Protein AF-A0A955HYP2-F1 (afdb_monomer_lite)

pLDDT: mean 82.53, std 14.15, range [42.19, 97.25]

Radius of gyration: 37.0 Å; chains: 1; bounding box: 72×48×101 Å

Organism: NCBI:txid2099670

Sequence (291 aa):
MDIIKKFNSKWIQYIVKATSAIYQKKQELLTTHGGKSIYLLVQIVFLEIYLAFLSVPVYLFIESNRLSDDYGVTSDGVHTYRVRRTLTLTGMSLTLLLIAINVIFSTVVPLIFLPAEETPAASNDLTAFSFQRKNWYDGNLFWKSSYSPQKGGIIFSYSKDGENWSVNARAIVKTKSADYSIDADSKTVAIAYRNGKNISVLVANEESRYPGKTFGWTNRRLAYQVTENDETYMQPTISITNANNIWVAATKEVTSGIRIQKITATIPNGKDKVVLSAPKYFKQMKDTSKA

Secondary structure (DSSP, 8-state):
-HHHHHHHHHHHHHHHHHHHHHHHHHHHHHH--THHHHHHHHHHHHHHHHHHHHHHHHHHH--TTHHHHHH---HHHHHHHHHHHHHHHHHHHHHHHHHHHHHHHHHHHHHHHS---------------GGG--EEE-SS-EEEEEEETTTTEEEEEEESSSSS-EE-GGG-EE-S---EEEEE-SS-EEEEEEETTEEEEEEE-GGGT-SSTT------EEEE---STT-EEEEEEEEEEETTEEEEEEEEEETTEEEEEEEEEE--TTSS--EEPPPEEEEEPP--TT-

Structure (mmCIF, N/CA/C/O backbone):
data_AF-A0A955HYP2-F1
#
_entry.id   AF-A0A955HYP2-F1
#
loop_
_atom_site.group_PDB
_atom_site.id
_atom_site.type_symbol
_atom_site.label_atom_id
_atom_site.label_alt_id
_atom_site.label_comp_id
_atom_site.label_asym_id
_atom_site.label_entity_id
_atom_site.label_seq_id
_atom_site.pdbx_PDB_ins_code
_atom_site.Cartn_x
_atom_site.Cartn_y
_atom_site.Cartn_z
_atom_site.occupancy
_atom_site.B_iso_or_equiv
_atom_site.auth_seq_id
_atom_site.auth_comp_id
_atom_site.auth_asym_id
_atom_site.auth_atom_id
_atom_site.pdbx_PDB_model_num
ATOM 1 N N . MET A 1 1 ? 42.087 31.424 -31.351 1.00 60.16 1 MET A N 1
ATOM 2 C CA . MET A 1 1 ? 41.045 31.175 -32.376 1.00 60.16 1 MET A CA 1
ATOM 3 C C . MET A 1 1 ? 41.461 30.072 -33.355 1.00 60.16 1 MET A C 1
ATOM 5 O O . MET A 1 1 ? 40.643 29.210 -33.658 1.00 60.16 1 MET A O 1
ATOM 9 N N . ASP A 1 2 ? 42.735 30.004 -33.754 1.00 74.81 2 ASP A N 1
ATOM 10 C CA . ASP A 1 2 ? 43.222 29.012 -34.733 1.00 74.81 2 ASP A CA 1
ATOM 11 C C . ASP A 1 2 ? 43.190 27.549 -34.277 1.00 74.81 2 ASP A C 1
ATOM 13 O O . ASP A 1 2 ? 42.970 26.656 -35.093 1.00 74.81 2 ASP A O 1
ATOM 17 N N . ILE A 1 3 ? 43.344 27.275 -32.977 1.00 72.75 3 ILE A N 1
ATOM 18 C CA . ILE A 1 3 ? 43.314 25.900 -32.445 1.00 72.75 3 ILE A CA 1
ATOM 19 C C . ILE A 1 3 ? 41.929 25.264 -32.643 1.00 72.75 3 ILE A C 1
ATOM 21 O O . ILE A 1 3 ? 41.834 24.117 -33.075 1.00 72.75 3 ILE A O 1
ATOM 25 N N . ILE A 1 4 ? 40.859 26.031 -32.409 1.00 73.25 4 ILE A N 1
ATOM 26 C CA . ILE A 1 4 ? 39.472 25.572 -32.580 1.00 73.25 4 ILE A CA 1
ATOM 27 C C . ILE A 1 4 ? 39.167 25.354 -34.067 1.00 73.25 4 ILE A C 1
ATOM 29 O O . ILE A 1 4 ? 38.634 24.309 -34.434 1.00 73.25 4 ILE A O 1
ATOM 33 N N . LYS A 1 5 ? 39.580 26.282 -34.946 1.00 76.69 5 LYS A N 1
ATOM 34 C CA . LYS A 1 5 ? 39.416 26.123 -36.403 1.00 76.69 5 LYS A CA 1
ATOM 35 C C . LYS A 1 5 ? 40.151 24.884 -36.928 1.00 76.69 5 LYS A C 1
ATOM 37 O O . LYS A 1 5 ? 39.578 24.095 -37.678 1.00 76.69 5 LYS A O 1
ATOM 42 N N . LYS A 1 6 ? 41.394 24.662 -36.490 1.00 78.69 6 LYS A N 1
ATOM 43 C CA . LYS A 1 6 ? 42.214 23.512 -36.906 1.00 78.69 6 LYS A CA 1
ATOM 44 C C . LYS A 1 6 ? 41.657 22.182 -36.394 1.00 78.69 6 LYS A C 1
ATOM 46 O O . LYS A 1 6 ? 41.685 21.192 -37.124 1.00 78.69 6 LYS A O 1
ATOM 51 N N . PHE A 1 7 ? 41.139 22.158 -35.166 1.00 80.31 7 PHE A N 1
ATOM 52 C CA . PHE A 1 7 ? 40.460 20.991 -34.605 1.00 80.31 7 PHE A CA 1
ATOM 53 C C . PHE A 1 7 ? 39.190 20.653 -35.397 1.00 80.31 7 PHE A C 1
ATOM 55 O O . PHE A 1 7 ? 39.054 19.530 -35.882 1.00 80.31 7 PHE A O 1
ATOM 62 N N . ASN A 1 8 ? 38.328 21.645 -35.632 1.00 80.69 8 ASN A N 1
ATOM 63 C CA . ASN A 1 8 ? 37.088 21.479 -36.392 1.00 80.69 8 ASN A CA 1
ATOM 64 C C . ASN A 1 8 ? 37.348 21.022 -37.835 1.00 80.69 8 ASN A C 1
ATOM 66 O O . ASN A 1 8 ? 36.664 20.125 -38.320 1.00 80.69 8 ASN A O 1
ATOM 70 N N . SER A 1 9 ? 38.375 21.561 -38.501 1.00 82.12 9 SER A N 1
ATOM 71 C CA . SER A 1 9 ? 38.763 21.147 -39.857 1.00 82.12 9 SER A CA 1
ATOM 72 C C . SER A 1 9 ? 39.139 19.660 -39.926 1.00 82.12 9 SER A C 1
ATOM 74 O O . SER A 1 9 ? 38.600 18.920 -40.752 1.00 82.12 9 SER A O 1
ATOM 76 N N . LYS A 1 10 ? 39.997 19.180 -39.011 1.00 86.12 10 LYS A N 1
ATOM 77 C CA . LYS A 1 10 ? 40.363 17.753 -38.935 1.00 86.12 10 LYS A CA 1
ATOM 78 C C . LYS A 1 10 ? 39.150 16.867 -38.652 1.00 86.12 10 LYS A C 1
ATOM 80 O O . LYS A 1 10 ? 39.029 15.786 -39.228 1.00 86.12 10 LYS A O 1
ATOM 85 N N . TRP A 1 11 ? 38.250 17.332 -37.791 1.00 85.12 11 TRP A N 1
ATOM 86 C CA . TRP A 1 11 ? 37.042 16.600 -37.422 1.00 85.12 11 TRP A CA 1
ATOM 87 C C . TRP A 1 11 ? 36.050 16.485 -38.588 1.00 85.12 11 TRP A C 1
ATOM 89 O O . TRP A 1 11 ? 35.528 15.405 -38.855 1.00 85.12 11 TRP A O 1
ATOM 99 N N . ILE A 1 12 ? 35.844 17.565 -39.349 1.00 83.69 12 ILE A N 1
ATOM 100 C CA . ILE A 1 12 ? 35.014 17.563 -40.564 1.00 83.69 12 ILE A CA 1
ATOM 101 C C . ILE A 1 12 ? 35.606 16.615 -41.614 1.00 83.69 12 ILE A C 1
ATOM 103 O O . ILE A 1 12 ? 34.882 15.797 -42.180 1.00 83.69 12 ILE A O 1
ATOM 107 N N . GLN A 1 13 ? 36.924 16.658 -41.837 1.00 84.38 13 GLN A N 1
ATOM 108 C CA . GLN A 1 13 ? 37.594 15.738 -42.763 1.00 84.38 13 GLN A CA 1
ATOM 109 C C . GLN A 1 13 ? 37.422 14.273 -42.350 1.00 84.38 13 GLN A C 1
ATOM 111 O O . GLN A 1 13 ? 37.232 13.409 -43.207 1.00 84.38 13 GLN A O 1
ATOM 116 N N . TYR A 1 14 ? 37.457 13.983 -41.048 1.00 89.00 14 TYR A N 1
ATOM 117 C CA . TYR A 1 14 ? 37.178 12.647 -40.533 1.00 89.00 14 TYR A CA 1
ATOM 118 C C . TYR A 1 14 ? 35.738 12.208 -40.836 1.00 89.00 14 TYR A C 1
ATOM 120 O O . TYR A 1 14 ? 35.540 11.118 -41.371 1.00 89.00 14 TYR A O 1
ATOM 128 N N . ILE A 1 15 ? 34.744 13.072 -40.587 1.00 86.81 15 ILE A N 1
ATOM 129 C CA . ILE A 1 15 ? 33.328 12.792 -40.888 1.00 86.81 15 ILE A CA 1
ATOM 130 C C . ILE A 1 15 ? 33.126 12.502 -42.382 1.00 86.81 15 ILE A C 1
ATOM 132 O O . ILE A 1 15 ? 32.421 11.553 -42.736 1.00 86.81 15 ILE A O 1
ATOM 136 N N . VAL A 1 16 ? 33.763 13.280 -43.264 1.00 84.31 16 VAL A N 1
ATOM 137 C CA . VAL A 1 16 ? 33.692 13.079 -44.721 1.00 84.31 16 VAL A CA 1
ATOM 138 C C . VAL A 1 16 ? 34.344 11.753 -45.125 1.00 84.31 16 VAL A C 1
ATOM 140 O O . VAL A 1 16 ? 33.747 10.983 -45.875 1.00 84.31 16 VAL A O 1
ATOM 143 N N . LYS A 1 17 ? 35.523 11.419 -44.587 1.00 87.00 17 LYS A N 1
ATOM 144 C CA . LYS A 1 17 ? 36.185 10.131 -44.867 1.00 87.00 17 LYS A CA 1
ATOM 145 C C . LYS A 1 17 ? 35.360 8.936 -44.383 1.00 87.00 17 LYS A C 1
ATOM 147 O O . LYS A 1 17 ? 35.185 7.976 -45.130 1.00 87.00 17 LYS A O 1
ATOM 152 N N . ALA A 1 18 ? 34.819 9.005 -43.167 1.00 89.00 18 ALA A N 1
ATOM 153 C CA . ALA A 1 18 ? 33.958 7.964 -42.609 1.00 89.00 18 ALA A CA 1
ATOM 154 C C . ALA A 1 18 ? 32.671 7.791 -43.436 1.00 89.00 18 ALA A C 1
ATOM 156 O O . ALA A 1 18 ? 32.266 6.670 -43.737 1.00 89.00 18 ALA A O 1
ATOM 157 N N . THR A 1 19 ? 32.080 8.901 -43.883 1.00 87.50 19 THR A N 1
ATOM 158 C CA . THR A 1 19 ? 30.934 8.922 -44.802 1.00 87.50 19 THR A CA 1
ATOM 159 C C . THR A 1 19 ? 31.225 8.169 -46.099 1.00 87.50 19 THR A C 1
ATOM 161 O O . THR A 1 19 ? 30.421 7.329 -46.512 1.00 87.50 19 THR A O 1
ATOM 164 N N . SER A 1 20 ? 32.370 8.441 -46.727 1.00 86.75 20 SER A N 1
ATOM 165 C CA . SER A 1 20 ? 32.777 7.770 -47.964 1.00 86.75 20 SER A CA 1
ATOM 166 C C . SER A 1 20 ? 33.020 6.274 -47.754 1.00 86.75 20 SER A C 1
ATOM 168 O O . SER A 1 20 ? 32.592 5.467 -48.576 1.00 86.75 20 SER A O 1
ATOM 170 N N . ALA A 1 21 ? 33.628 5.883 -46.630 1.00 90.00 21 ALA A N 1
ATOM 171 C CA . ALA A 1 21 ? 33.841 4.474 -46.292 1.00 90.00 21 ALA A CA 1
ATOM 172 C C . ALA A 1 21 ? 32.515 3.705 -46.121 1.00 90.00 21 ALA A C 1
ATOM 174 O O . ALA A 1 21 ? 32.380 2.576 -46.595 1.00 90.00 21 ALA A O 1
ATOM 175 N N . ILE A 1 22 ? 31.504 4.322 -45.497 1.00 91.88 22 ILE A N 1
ATOM 176 C CA . ILE A 1 22 ? 30.159 3.733 -45.383 1.00 91.88 22 ILE A CA 1
ATOM 177 C C . ILE A 1 22 ? 29.512 3.581 -46.762 1.00 91.88 22 ILE A C 1
ATOM 179 O O . ILE A 1 22 ? 28.898 2.551 -47.040 1.00 91.88 22 ILE A O 1
ATOM 183 N N . TYR A 1 23 ? 29.653 4.581 -47.635 1.00 91.31 23 TYR A N 1
ATOM 184 C CA . TYR A 1 23 ? 29.119 4.511 -48.995 1.00 91.31 23 TYR A CA 1
ATOM 185 C C . TYR A 1 23 ? 29.735 3.351 -49.786 1.00 91.31 23 TYR A C 1
ATOM 187 O O . TYR A 1 23 ? 29.002 2.573 -50.391 1.00 91.31 23 TYR A O 1
ATOM 195 N N . GLN A 1 24 ? 31.057 3.167 -49.709 1.00 93.50 24 GLN A N 1
ATOM 196 C CA . GLN A 1 24 ? 31.739 2.026 -50.331 1.00 93.50 24 GLN A CA 1
ATOM 197 C C . GLN A 1 24 ? 31.204 0.684 -49.809 1.00 93.50 24 GLN A C 1
ATOM 199 O O . GLN A 1 24 ? 30.897 -0.199 -50.604 1.00 93.50 24 GLN A O 1
ATOM 204 N N . LYS A 1 25 ? 30.996 0.549 -48.492 1.00 94.62 25 LYS A N 1
ATOM 205 C CA . LYS A 1 25 ? 30.406 -0.668 -47.903 1.00 94.62 25 LYS A CA 1
ATOM 206 C C . LYS A 1 25 ? 28.965 -0.912 -48.348 1.00 94.62 25 LYS A C 1
ATOM 208 O O . LYS A 1 25 ? 28.583 -2.059 -48.554 1.00 94.62 25 LYS A O 1
ATOM 213 N N . LYS A 1 26 ? 28.164 0.142 -48.528 1.00 93.56 26 LYS A N 1
ATOM 214 C CA . LYS A 1 26 ? 26.802 0.028 -49.076 1.00 93.56 26 LYS A CA 1
ATOM 215 C C . LYS A 1 26 ? 26.818 -0.475 -50.522 1.00 93.56 26 LYS A C 1
ATOM 217 O O . LYS A 1 26 ? 25.999 -1.319 -50.861 1.00 93.56 26 LYS A O 1
ATOM 222 N N . GLN A 1 27 ? 27.765 -0.021 -51.343 1.00 94.50 27 GLN A N 1
ATOM 223 C CA . GLN A 1 27 ? 27.948 -0.552 -52.699 1.00 94.50 27 GLN A CA 1
ATOM 224 C C . GLN A 1 27 ? 28.410 -2.021 -52.683 1.00 94.50 27 GLN A C 1
ATOM 226 O O . GLN A 1 27 ? 27.895 -2.841 -53.441 1.00 94.50 27 GLN A O 1
ATOM 231 N N . GLU A 1 28 ? 29.317 -2.390 -51.771 1.00 95.06 28 GLU A N 1
ATOM 232 C CA . GLU A 1 28 ? 29.728 -3.790 -51.576 1.00 95.06 28 GLU A CA 1
ATOM 233 C C . GLU A 1 28 ? 28.546 -4.680 -51.149 1.00 95.06 28 GLU A C 1
ATOM 235 O O . GLU A 1 28 ? 28.402 -5.804 -51.630 1.00 95.06 28 GLU A O 1
ATOM 240 N N . LEU A 1 29 ? 27.657 -4.172 -50.288 1.00 95.50 29 LEU A N 1
ATOM 241 C CA . LEU A 1 29 ? 26.457 -4.888 -49.853 1.00 95.50 29 LEU A CA 1
ATOM 242 C C . LEU A 1 29 ? 25.527 -5.220 -51.029 1.00 95.50 29 LEU A C 1
ATOM 244 O O . LEU A 1 29 ? 24.996 -6.325 -51.073 1.00 95.50 29 LEU A O 1
ATOM 248 N N . LEU A 1 30 ? 25.357 -4.302 -51.988 1.00 94.00 30 LEU A N 1
ATOM 249 C CA . LEU A 1 30 ? 24.485 -4.508 -53.156 1.00 94.00 30 LEU A CA 1
ATOM 250 C C . LEU A 1 30 ? 24.975 -5.620 -54.094 1.00 94.00 30 LEU A C 1
ATOM 252 O O . LEU A 1 30 ? 24.179 -6.185 -54.837 1.00 94.00 30 LEU A O 1
ATOM 256 N N . THR A 1 31 ? 26.270 -5.935 -54.060 1.00 95.44 31 THR A N 1
ATOM 257 C CA . THR A 1 31 ? 26.901 -6.941 -54.931 1.00 95.44 31 THR A CA 1
ATOM 258 C C . THR A 1 31 ? 27.175 -8.268 -54.219 1.00 95.44 31 THR A C 1
ATOM 260 O O . THR A 1 31 ? 27.599 -9.233 -54.850 1.00 95.44 31 THR A O 1
ATOM 263 N N . THR A 1 32 ? 26.928 -8.343 -52.908 1.00 94.06 32 THR A N 1
ATOM 264 C CA . THR A 1 32 ? 27.243 -9.506 -52.071 1.00 94.06 32 THR A CA 1
ATOM 265 C C . THR A 1 32 ? 25.975 -10.267 -51.669 1.00 94.06 32 THR A C 1
ATOM 267 O O . THR A 1 32 ? 25.018 -9.678 -51.174 1.00 94.06 32 THR A O 1
ATOM 270 N N . HIS A 1 33 ? 25.987 -11.600 -51.784 1.00 90.94 33 HIS A N 1
ATOM 271 C CA . HIS A 1 33 ? 24.874 -12.475 -51.384 1.00 90.94 33 HIS A CA 1
ATOM 272 C C . HIS A 1 33 ? 25.228 -13.386 -50.191 1.00 90.94 33 HIS A C 1
ATOM 274 O O . HIS A 1 33 ? 26.397 -13.590 -49.861 1.00 90.94 33 HIS A O 1
ATOM 280 N N . GLY A 1 34 ? 24.205 -13.955 -49.543 1.00 89.56 34 GLY A N 1
ATOM 281 C CA . GLY A 1 34 ? 24.362 -14.929 -48.452 1.00 89.56 34 GLY A CA 1
ATOM 282 C C . GLY A 1 34 ? 24.830 -14.325 -47.120 1.00 89.56 34 GLY A C 1
ATOM 283 O O . GLY A 1 34 ? 24.642 -13.144 -46.861 1.00 89.56 34 GLY A O 1
ATOM 284 N N . GLY A 1 35 ? 25.456 -15.124 -46.249 1.00 85.75 35 GLY A N 1
ATOM 285 C CA . GLY A 1 35 ? 25.821 -14.695 -44.886 1.00 85.75 35 GLY A CA 1
ATOM 286 C C . GLY A 1 35 ? 26.732 -13.458 -44.807 1.00 85.75 35 GLY A C 1
ATOM 287 O O . GLY A 1 35 ? 26.665 -12.701 -43.838 1.00 85.75 35 GLY A O 1
ATOM 288 N N . LYS A 1 36 ? 27.532 -13.188 -45.850 1.00 92.38 36 LYS A N 1
ATOM 289 C CA . LYS A 1 36 ? 28.379 -11.986 -45.928 1.00 92.38 36 LYS A CA 1
ATOM 290 C C . LYS A 1 36 ? 27.546 -10.696 -46.030 1.00 92.38 36 LYS A C 1
ATOM 292 O O . LYS A 1 36 ? 27.977 -9.670 -45.506 1.00 92.38 36 LYS A O 1
ATOM 297 N N . SER A 1 37 ? 26.346 -10.733 -46.622 1.00 91.50 37 SER A N 1
ATOM 298 C CA . SER A 1 37 ? 25.467 -9.555 -46.689 1.00 91.50 37 SER A CA 1
ATOM 299 C C . SER A 1 37 ? 24.933 -9.165 -45.307 1.00 91.50 37 SER A C 1
ATOM 301 O O . SER A 1 37 ? 24.908 -7.983 -44.976 1.00 91.50 37 SER A O 1
ATOM 303 N N . ILE A 1 38 ? 24.609 -10.145 -44.455 1.00 91.06 38 ILE A N 1
ATOM 304 C CA . ILE A 1 38 ? 24.172 -9.908 -43.069 1.00 91.06 38 ILE A CA 1
ATOM 305 C C . ILE A 1 38 ? 25.298 -9.250 -42.262 1.00 91.06 38 ILE A C 1
ATOM 307 O O . ILE A 1 38 ? 25.069 -8.251 -41.582 1.00 91.06 38 ILE A O 1
ATOM 311 N N . TYR A 1 39 ? 26.529 -9.760 -42.376 1.00 95.25 39 TYR A N 1
ATOM 312 C CA . TYR A 1 39 ? 27.692 -9.164 -41.712 1.00 95.25 39 TYR A CA 1
ATOM 313 C C . TYR A 1 39 ? 27.936 -7.714 -42.163 1.00 95.25 39 TYR A C 1
ATOM 315 O O . TYR A 1 39 ? 28.100 -6.823 -41.326 1.00 95.25 39 TYR A O 1
ATOM 323 N N . LEU A 1 40 ? 27.907 -7.458 -43.477 1.00 92.25 40 LEU A N 1
ATOM 324 C CA . LEU A 1 40 ? 28.060 -6.110 -44.031 1.00 92.25 40 LEU A CA 1
ATOM 325 C C . LEU A 1 40 ? 26.942 -5.170 -43.566 1.00 92.25 40 LEU A C 1
ATOM 327 O O . LEU A 1 40 ? 27.226 -4.026 -43.215 1.00 92.25 40 LEU A O 1
ATOM 331 N N . LEU A 1 41 ? 25.695 -5.646 -43.503 1.00 93.00 41 LEU A N 1
ATOM 332 C CA . LEU A 1 41 ? 24.556 -4.877 -43.002 1.00 93.00 41 LEU A CA 1
ATOM 333 C C . LEU A 1 41 ? 24.780 -4.440 -41.548 1.00 93.00 41 LEU A C 1
ATOM 335 O O . LEU A 1 41 ? 24.679 -3.251 -41.246 1.00 93.00 41 LEU A O 1
ATOM 339 N N . VAL A 1 42 ? 25.137 -5.376 -40.663 1.00 92.12 42 VAL A N 1
ATOM 340 C CA . VAL A 1 42 ? 25.420 -5.083 -39.247 1.00 92.12 42 VAL A CA 1
ATOM 341 C C . VAL A 1 42 ? 26.566 -4.078 -39.121 1.00 92.12 42 VAL A C 1
ATOM 343 O O . VAL A 1 42 ? 26.465 -3.110 -38.366 1.00 92.12 42 VAL A O 1
ATOM 346 N N . GLN A 1 43 ? 27.634 -4.256 -39.903 1.00 95.06 43 GLN A N 1
ATOM 347 C CA . GLN A 1 43 ? 28.772 -3.341 -39.900 1.00 95.06 43 GLN A CA 1
ATOM 348 C C . GLN A 1 43 ? 28.386 -1.929 -40.371 1.00 95.06 43 GLN A C 1
ATOM 350 O O . GLN A 1 43 ? 28.825 -0.946 -39.774 1.00 95.06 43 GLN A O 1
ATOM 355 N N . ILE A 1 44 ? 27.564 -1.811 -41.418 1.00 93.62 44 ILE A N 1
ATOM 356 C CA . ILE A 1 44 ? 27.064 -0.523 -41.921 1.00 93.62 44 ILE A CA 1
ATOM 357 C C . ILE A 1 44 ? 26.209 0.169 -40.860 1.00 93.62 44 ILE A C 1
ATOM 359 O O . ILE A 1 44 ? 26.409 1.356 -40.616 1.00 93.62 44 ILE A O 1
ATOM 363 N N . VAL A 1 45 ? 25.299 -0.558 -40.205 1.00 90.25 45 VAL A N 1
ATOM 364 C CA . VAL A 1 45 ? 24.455 -0.008 -39.133 1.00 90.25 45 VAL A CA 1
ATOM 365 C C . VAL A 1 45 ? 25.316 0.519 -37.988 1.00 90.25 45 VAL A C 1
ATOM 367 O O . VAL A 1 45 ? 25.126 1.653 -37.554 1.00 90.25 45 VAL A O 1
ATOM 370 N N . PHE A 1 46 ? 26.308 -0.255 -37.540 1.00 92.06 46 PHE A N 1
ATOM 371 C CA . PHE A 1 46 ? 27.207 0.174 -36.469 1.00 92.06 46 PHE A CA 1
ATOM 372 C C . PHE A 1 46 ? 27.999 1.433 -36.845 1.00 92.06 46 PHE A C 1
ATOM 374 O O . PHE A 1 46 ? 28.101 2.364 -36.046 1.00 92.06 46 PHE A O 1
ATOM 381 N N . LEU A 1 47 ? 28.521 1.496 -38.075 1.00 91.56 47 LEU A N 1
ATOM 382 C CA . LEU A 1 47 ? 29.247 2.666 -38.567 1.00 91.56 47 LEU A CA 1
ATOM 383 C C . LEU A 1 47 ? 28.353 3.905 -38.690 1.00 91.56 47 LEU A C 1
ATOM 385 O O . LEU A 1 47 ? 28.802 4.996 -38.348 1.00 91.56 47 LEU A O 1
ATOM 389 N N . GLU A 1 48 ? 27.105 3.761 -39.141 1.00 89.00 48 GLU A N 1
ATOM 390 C CA . GLU A 1 48 ? 26.157 4.883 -39.211 1.00 89.00 48 GLU A CA 1
ATOM 391 C C . GLU A 1 48 ? 25.773 5.379 -37.810 1.00 89.00 48 GLU A C 1
ATOM 393 O O . GLU A 1 48 ? 25.737 6.588 -37.595 1.00 89.00 48 GLU A O 1
ATOM 398 N N . ILE A 1 49 ? 25.568 4.484 -36.833 1.00 87.44 49 ILE A N 1
ATOM 399 C CA . ILE A 1 49 ? 25.315 4.870 -35.432 1.00 87.44 49 ILE A CA 1
ATOM 400 C C . ILE A 1 49 ? 26.523 5.622 -34.864 1.00 87.44 49 ILE A C 1
ATOM 402 O O . ILE A 1 49 ? 26.378 6.715 -34.316 1.00 87.44 49 ILE A O 1
ATOM 406 N N . TYR A 1 50 ? 27.723 5.064 -35.023 1.00 91.56 50 TYR A N 1
ATOM 407 C CA . TYR A 1 50 ? 28.956 5.674 -34.534 1.00 91.56 50 TYR A CA 1
ATOM 408 C C . TYR A 1 50 ? 29.194 7.060 -35.151 1.00 91.56 50 TYR A C 1
ATOM 410 O O . TYR A 1 50 ? 29.485 8.028 -34.443 1.00 91.56 50 TYR A O 1
ATOM 418 N N . LEU A 1 51 ? 29.011 7.179 -36.470 1.00 91.00 51 LEU A N 1
ATOM 419 C CA . LEU A 1 51 ? 29.153 8.445 -37.178 1.00 91.00 51 LEU A CA 1
ATOM 420 C C . LEU A 1 51 ? 28.072 9.450 -36.769 1.00 91.00 51 LEU A C 1
ATOM 422 O O . LEU A 1 51 ? 28.383 10.633 -36.621 1.00 91.00 51 LEU A O 1
ATOM 426 N N . ALA A 1 52 ? 26.830 9.008 -36.546 1.00 87.00 52 ALA A N 1
ATOM 427 C CA . ALA A 1 52 ? 25.768 9.862 -36.030 1.00 87.00 52 ALA A CA 1
ATOM 428 C C . ALA A 1 52 ? 26.203 10.490 -34.700 1.00 87.00 52 ALA A C 1
ATOM 430 O O . ALA A 1 52 ? 26.314 11.708 -34.638 1.00 87.00 52 ALA A O 1
ATOM 431 N N . PHE A 1 53 ? 26.598 9.698 -33.698 1.00 88.25 53 PHE A N 1
ATOM 432 C CA . PHE A 1 53 ? 27.047 10.222 -32.398 1.00 88.25 53 PHE A CA 1
ATOM 433 C C . PHE A 1 53 ? 28.205 11.224 -32.499 1.00 88.25 53 PHE A C 1
ATOM 435 O O . PHE A 1 53 ? 28.157 12.286 -31.878 1.00 88.25 53 PHE A O 1
ATOM 442 N N . LEU A 1 54 ? 29.228 10.928 -33.307 1.00 88.75 54 LEU A N 1
ATOM 443 C CA . LEU A 1 54 ? 30.376 11.825 -33.478 1.00 88.75 54 LEU A CA 1
ATOM 444 C C . LEU A 1 54 ? 30.053 13.110 -34.249 1.00 88.75 54 LEU A C 1
ATOM 446 O O . LEU A 1 54 ? 30.741 14.121 -34.079 1.00 88.75 54 LEU A O 1
ATOM 450 N N . SER A 1 55 ? 29.051 13.070 -35.128 1.00 88.12 55 SER A N 1
ATOM 451 C CA . SER A 1 55 ? 28.687 14.196 -35.993 1.00 88.12 55 SER A CA 1
ATOM 452 C C . SER A 1 55 ? 27.703 15.171 -35.346 1.00 88.12 55 SER A C 1
ATOM 454 O O . SER A 1 55 ? 27.672 16.334 -35.745 1.00 88.12 55 SER A O 1
ATOM 456 N N . VAL A 1 56 ? 26.964 14.755 -34.311 1.00 88.44 56 VAL A N 1
ATOM 457 C CA . VAL A 1 56 ? 25.961 15.593 -33.626 1.00 88.44 56 VAL A CA 1
ATOM 458 C C . VAL A 1 56 ? 26.501 16.936 -33.141 1.00 88.44 56 VAL A C 1
ATOM 460 O O . VAL A 1 56 ? 25.903 17.953 -33.500 1.00 88.44 56 VAL A O 1
ATOM 463 N N . PRO A 1 57 ? 27.618 17.008 -32.390 1.00 86.75 57 PRO A N 1
ATOM 464 C CA . PRO A 1 57 ? 28.135 18.297 -31.935 1.00 86.75 57 PRO A CA 1
ATOM 465 C C . PRO A 1 57 ? 28.460 19.212 -33.120 1.00 86.75 57 PRO A C 1
ATOM 467 O O . PRO A 1 57 ? 28.082 20.379 -33.145 1.00 86.75 57 PRO A O 1
ATOM 470 N N . VAL A 1 58 ? 29.083 18.664 -34.165 1.00 87.12 58 VAL A N 1
ATOM 471 C CA . VAL A 1 58 ? 29.439 19.424 -35.370 1.00 87.12 58 VAL A CA 1
ATOM 472 C C . VAL A 1 58 ? 28.192 19.951 -36.080 1.00 87.12 58 VAL A C 1
ATOM 474 O O . VAL A 1 58 ? 28.148 21.117 -36.460 1.00 87.12 58 VAL A O 1
ATOM 477 N N . TYR A 1 59 ? 27.153 19.127 -36.210 1.00 87.38 59 TYR A N 1
ATOM 478 C CA . TYR A 1 59 ? 25.904 19.495 -36.877 1.00 87.38 59 TYR A CA 1
ATOM 479 C C . TYR A 1 59 ? 25.084 20.542 -36.119 1.00 87.38 59 TYR A C 1
ATOM 481 O O . TYR A 1 59 ? 24.380 21.330 -36.762 1.00 87.38 59 TYR A O 1
ATOM 489 N N . LEU A 1 60 ? 25.180 20.577 -34.789 1.00 86.25 60 LEU A N 1
ATOM 490 C CA . LEU A 1 60 ? 24.517 21.585 -33.962 1.00 86.25 60 LEU A CA 1
ATOM 491 C C . LEU A 1 60 ? 25.233 22.941 -34.012 1.00 86.25 60 LEU A C 1
ATOM 493 O O . LEU A 1 60 ? 24.559 23.967 -34.037 1.00 86.25 60 LEU A O 1
ATOM 497 N N . PHE A 1 61 ? 26.569 22.959 -34.076 1.00 87.69 61 PHE A N 1
ATOM 498 C CA . PHE A 1 61 ? 27.348 24.199 -33.942 1.00 87.69 61 PHE A CA 1
ATOM 499 C C . PHE A 1 61 ? 27.892 24.779 -35.257 1.00 87.69 61 PHE A C 1
ATOM 501 O O . PHE A 1 61 ? 28.232 25.961 -35.292 1.00 87.69 61 PHE A O 1
ATOM 508 N N . ILE A 1 62 ? 27.988 23.995 -36.339 1.00 86.31 62 ILE A N 1
ATOM 509 C CA . ILE A 1 62 ? 28.543 24.457 -37.622 1.00 86.31 62 ILE A CA 1
ATOM 510 C C . ILE A 1 62 ? 27.453 24.529 -38.694 1.00 86.31 62 ILE A C 1
ATOM 512 O O . ILE A 1 62 ? 26.942 23.517 -39.189 1.00 86.31 62 ILE A O 1
ATOM 516 N N . GLU A 1 63 ? 27.135 25.757 -39.100 1.00 86.12 63 GLU A N 1
ATOM 517 C CA . GLU A 1 63 ? 26.254 26.033 -40.231 1.00 86.12 63 GLU A CA 1
ATOM 518 C C . GLU A 1 63 ? 26.895 25.622 -41.558 1.00 86.12 63 GLU A C 1
ATOM 520 O O . GLU A 1 63 ? 28.082 25.853 -41.797 1.00 86.12 63 GLU A O 1
ATOM 525 N N . SER A 1 64 ? 26.089 25.066 -42.470 1.00 81.69 64 SER A N 1
ATOM 526 C CA . SER A 1 64 ? 26.583 24.580 -43.766 1.00 81.69 64 SER A CA 1
ATOM 527 C C . SER A 1 64 ? 27.262 25.662 -44.605 1.00 81.69 64 SER A C 1
ATOM 529 O O . SER A 1 64 ? 28.140 25.354 -45.401 1.00 81.69 64 SER A O 1
ATOM 531 N N . ASN A 1 65 ? 26.858 26.922 -44.427 1.00 82.06 65 ASN A N 1
ATOM 532 C CA . ASN A 1 65 ? 27.333 28.039 -45.241 1.00 82.06 65 ASN A CA 1
ATOM 533 C C . ASN A 1 65 ? 28.781 28.419 -44.899 1.00 82.06 65 ASN A C 1
ATOM 535 O O . ASN A 1 65 ? 29.476 28.970 -45.738 1.00 82.06 65 ASN A O 1
ATOM 539 N N . ARG A 1 66 ? 29.267 28.051 -43.706 1.00 84.62 66 ARG A N 1
ATOM 540 C CA . ARG A 1 66 ? 30.636 28.342 -43.256 1.00 84.62 66 ARG A CA 1
ATOM 541 C C . ARG A 1 66 ? 31.653 27.286 -43.699 1.00 84.62 66 ARG A C 1
ATOM 543 O O . ARG A 1 66 ? 32.845 27.468 -43.507 1.00 84.62 66 ARG A O 1
ATOM 550 N N . LEU A 1 67 ? 31.216 26.165 -44.280 1.00 81.62 67 LEU A N 1
ATOM 551 C CA . LEU A 1 67 ? 32.106 25.045 -44.623 1.00 81.62 67 LEU A CA 1
ATOM 552 C C . LEU A 1 67 ? 33.039 25.320 -45.799 1.00 81.62 67 LEU A C 1
ATOM 554 O O . LEU A 1 67 ? 34.187 24.877 -45.776 1.00 81.62 67 LEU A O 1
ATOM 558 N N . SER A 1 68 ? 32.547 26.034 -46.810 1.00 83.25 68 SER A N 1
ATOM 559 C CA . SER A 1 68 ? 33.368 26.445 -47.950 1.00 83.25 68 SER A CA 1
ATOM 560 C C . SER A 1 68 ? 34.407 27.473 -47.496 1.00 83.25 68 SER A C 1
ATOM 562 O O . SER A 1 68 ? 35.605 27.267 -47.682 1.00 83.25 68 SER A O 1
ATOM 564 N N . ASP A 1 69 ? 33.948 28.513 -46.797 1.00 83.44 69 ASP A N 1
ATOM 565 C CA . ASP A 1 69 ? 34.756 29.698 -46.502 1.00 83.44 69 ASP A CA 1
ATOM 566 C C . ASP A 1 69 ? 35.752 29.480 -45.354 1.00 83.44 69 ASP A C 1
ATOM 568 O O . ASP A 1 69 ? 36.911 29.875 -45.454 1.00 83.44 69 ASP A O 1
ATOM 572 N N . ASP A 1 70 ? 35.334 28.828 -44.261 1.00 83.12 70 ASP A N 1
ATOM 573 C CA . ASP A 1 70 ? 36.176 28.663 -43.067 1.00 83.12 70 ASP A CA 1
ATOM 574 C C . ASP A 1 70 ? 37.010 27.368 -43.082 1.00 83.12 70 ASP A C 1
ATOM 576 O O . ASP A 1 70 ? 37.972 27.253 -42.317 1.00 83.12 70 ASP A O 1
ATOM 580 N N . TYR A 1 71 ? 36.648 26.379 -43.912 1.00 79.75 71 TYR A N 1
ATOM 581 C CA . TYR A 1 71 ? 37.216 25.024 -43.835 1.00 79.75 71 TYR A CA 1
ATOM 582 C C . TYR A 1 71 ? 37.695 24.439 -45.172 1.00 79.75 71 TYR A C 1
ATOM 584 O O . TYR A 1 71 ? 38.235 23.329 -45.166 1.00 79.75 71 TYR A O 1
ATOM 592 N N . GLY A 1 72 ? 37.546 25.162 -46.289 1.00 82.75 72 GLY A N 1
ATOM 593 C CA . GLY A 1 72 ? 38.080 24.765 -47.598 1.00 82.75 72 GLY A CA 1
ATOM 594 C C . GLY A 1 72 ? 37.473 23.473 -48.152 1.00 82.75 72 GLY A C 1
ATOM 595 O O . GLY A 1 72 ? 38.145 22.721 -48.857 1.00 82.75 72 GLY A O 1
ATOM 596 N N . VAL A 1 73 ? 36.226 23.167 -47.786 1.00 82.44 73 VAL A N 1
ATOM 597 C CA . VAL A 1 73 ? 35.521 21.976 -48.275 1.00 82.44 73 VAL A CA 1
ATOM 598 C C . VAL A 1 73 ? 34.993 22.245 -49.686 1.00 82.44 73 VAL A C 1
ATOM 600 O O . VAL A 1 73 ? 34.412 23.296 -49.939 1.00 82.44 73 VAL A O 1
ATOM 603 N N . THR A 1 74 ? 35.164 21.290 -50.604 1.00 87.56 74 THR A N 1
ATOM 604 C CA . THR A 1 74 ? 34.648 21.393 -51.980 1.00 87.56 74 THR A CA 1
ATOM 605 C C . THR A 1 74 ? 33.119 21.501 -52.013 1.00 87.56 74 THR A C 1
ATOM 607 O O . THR A 1 74 ? 32.437 21.038 -51.095 1.00 87.56 74 THR A O 1
ATOM 610 N N . SER A 1 75 ? 32.559 22.057 -53.094 1.00 83.62 75 SER A N 1
ATOM 611 C CA . SER A 1 75 ? 31.103 22.193 -53.296 1.00 83.62 75 SER A CA 1
ATOM 612 C C . SER A 1 75 ? 30.344 20.881 -53.064 1.00 83.62 75 SER A C 1
ATOM 614 O O . SER A 1 75 ? 29.325 20.855 -52.370 1.00 83.62 75 SER A O 1
ATOM 616 N N . ASP A 1 76 ? 30.888 19.773 -53.567 1.00 83.62 76 ASP A N 1
ATOM 617 C CA . ASP A 1 76 ? 30.289 18.439 -53.459 1.00 83.62 76 ASP A CA 1
ATOM 618 C C . ASP A 1 76 ? 30.321 17.922 -52.014 1.00 83.62 76 ASP A C 1
ATOM 620 O O . ASP A 1 76 ? 29.374 17.286 -51.531 1.00 83.62 76 ASP A O 1
ATOM 624 N N . GLY A 1 77 ? 31.388 18.253 -51.281 1.00 80.69 77 GLY A N 1
ATOM 625 C CA . GLY A 1 77 ? 31.509 17.984 -49.853 1.00 80.69 77 GLY A CA 1
ATOM 626 C C . GLY A 1 77 ? 30.498 18.783 -49.028 1.00 80.69 77 GLY A C 1
ATOM 627 O O . GLY A 1 77 ? 29.886 18.229 -48.112 1.00 80.69 77 GLY A O 1
ATOM 628 N N . VAL A 1 78 ? 30.251 20.048 -49.385 1.00 85.00 78 VAL A N 1
ATOM 629 C CA . VAL A 1 78 ? 29.237 20.898 -48.736 1.00 85.00 78 VAL A CA 1
ATOM 630 C C . VAL A 1 78 ? 27.827 20.355 -48.980 1.00 85.00 78 VAL A C 1
ATOM 632 O O . VAL A 1 78 ? 27.039 20.260 -48.034 1.00 85.00 78 VAL A O 1
ATOM 635 N N . HIS A 1 79 ? 27.509 19.939 -50.210 1.00 85.19 79 HIS A N 1
ATOM 636 C CA . HIS A 1 79 ? 26.218 19.320 -50.525 1.00 85.19 79 HIS A CA 1
ATOM 637 C C . HIS A 1 79 ? 26.005 18.027 -49.721 1.00 85.19 79 HIS A C 1
ATOM 639 O O . HIS A 1 79 ? 24.988 17.872 -49.041 1.00 85.19 79 HIS A O 1
ATOM 645 N N . THR A 1 80 ? 27.000 17.133 -49.719 1.00 81.81 80 THR A N 1
ATOM 646 C CA . THR A 1 80 ? 26.963 15.871 -48.960 1.00 81.81 80 THR A CA 1
ATOM 647 C C . THR A 1 80 ? 26.788 16.117 -47.460 1.00 81.81 80 THR A C 1
ATOM 649 O O . THR A 1 80 ? 25.973 15.456 -46.810 1.00 81.81 80 THR A O 1
ATOM 652 N N . TYR A 1 81 ? 27.507 17.100 -46.907 1.00 84.31 81 TYR A N 1
ATOM 653 C CA . TYR A 1 81 ? 27.356 17.513 -45.514 1.00 84.31 81 TYR A CA 1
ATOM 654 C C . TYR A 1 81 ? 25.939 18.004 -45.223 1.00 84.31 81 TYR A C 1
ATOM 656 O O . TYR A 1 81 ? 25.346 17.584 -44.232 1.00 84.31 81 TYR A O 1
ATOM 664 N N . ARG A 1 82 ? 25.376 18.872 -46.076 1.00 87.38 82 ARG A N 1
ATOM 665 C CA . ARG A 1 82 ? 24.038 19.443 -45.870 1.00 87.38 82 ARG A CA 1
ATOM 666 C C . ARG A 1 82 ? 22.971 18.350 -45.851 1.00 87.38 82 ARG A C 1
ATOM 668 O O . ARG A 1 82 ? 22.153 18.335 -44.936 1.00 87.38 82 ARG A O 1
ATOM 675 N N . VAL A 1 83 ? 23.016 17.415 -46.800 1.00 86.94 83 VAL A N 1
ATOM 676 C CA . VAL A 1 83 ? 22.069 16.289 -46.858 1.00 86.94 83 VAL A CA 1
ATOM 677 C C . VAL A 1 83 ? 22.181 15.414 -45.608 1.00 86.94 83 VAL A C 1
ATOM 679 O O . VAL A 1 83 ? 21.168 15.133 -44.967 1.00 86.94 83 VAL A O 1
ATOM 682 N N . ARG A 1 84 ? 23.402 15.028 -45.209 1.00 84.12 84 ARG A N 1
ATOM 683 C CA . ARG A 1 84 ? 23.609 14.213 -44.000 1.00 84.12 84 ARG A CA 1
ATOM 684 C C . ARG A 1 84 ? 23.172 14.931 -42.732 1.00 84.12 84 ARG A C 1
ATOM 686 O O . ARG A 1 84 ? 22.484 14.331 -41.918 1.00 84.12 84 ARG A O 1
ATOM 693 N N . ARG A 1 85 ? 23.514 16.212 -42.582 1.00 87.88 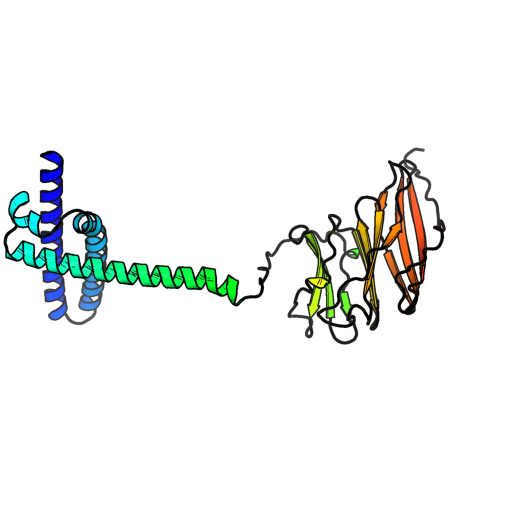85 ARG A N 1
ATOM 694 C CA . ARG A 1 85 ? 23.094 17.033 -41.441 1.00 87.88 85 ARG A CA 1
ATOM 695 C C . ARG A 1 85 ? 21.576 17.038 -41.306 1.00 87.88 85 ARG A C 1
ATOM 697 O O . ARG A 1 85 ? 21.074 16.759 -40.222 1.00 87.88 85 ARG A O 1
ATOM 704 N N . THR A 1 86 ? 20.849 17.308 -42.391 1.00 89.62 86 THR A N 1
ATOM 705 C CA . THR A 1 86 ? 19.381 17.307 -42.370 1.00 89.62 86 THR A CA 1
ATOM 706 C C . THR A 1 86 ? 18.828 15.932 -42.004 1.00 89.62 86 THR A C 1
ATOM 708 O O . THR A 1 86 ? 17.949 15.847 -41.149 1.00 89.62 86 THR A O 1
ATOM 711 N N . LEU A 1 87 ? 19.363 14.853 -42.585 1.00 86.75 87 LEU A N 1
ATOM 712 C CA . LEU A 1 87 ? 18.905 13.491 -42.304 1.00 86.75 87 LEU A CA 1
ATOM 713 C C . LEU A 1 87 ? 19.156 13.087 -40.842 1.00 86.75 87 LEU A C 1
ATOM 715 O O . LEU A 1 87 ? 18.238 12.615 -40.174 1.00 86.75 87 LEU A O 1
ATOM 719 N N . THR A 1 88 ? 20.366 13.319 -40.326 1.00 86.94 88 THR A N 1
ATOM 720 C CA . THR A 1 88 ? 20.742 12.991 -38.943 1.00 86.94 88 THR A CA 1
ATOM 721 C C . THR A 1 88 ? 19.935 13.808 -37.941 1.00 86.94 88 THR A C 1
ATOM 723 O O . THR A 1 88 ? 19.385 13.239 -37.001 1.00 86.94 88 THR A O 1
ATOM 726 N N . LEU A 1 89 ? 19.800 15.124 -38.146 1.00 88.62 89 LEU A N 1
ATOM 727 C CA . LEU A 1 89 ? 19.027 15.978 -37.239 1.00 88.62 89 LEU A CA 1
ATOM 728 C C . LEU A 1 89 ? 17.533 15.630 -37.258 1.00 88.62 89 LEU A C 1
ATOM 730 O O . LEU A 1 89 ? 16.913 15.583 -36.198 1.00 88.62 89 LEU A O 1
ATOM 734 N N . THR A 1 90 ? 16.965 15.320 -38.429 1.00 89.94 90 THR A N 1
ATOM 735 C CA . THR A 1 90 ? 15.563 14.880 -38.544 1.00 89.94 90 THR A CA 1
ATOM 736 C C . THR A 1 90 ? 15.350 13.536 -37.849 1.00 89.94 90 THR A C 1
ATOM 738 O O . THR A 1 90 ? 14.426 13.397 -37.051 1.00 89.94 90 THR A O 1
ATOM 741 N N . GLY A 1 91 ? 16.233 12.560 -38.088 1.00 86.81 91 GLY A N 1
ATOM 742 C CA . GLY A 1 91 ? 16.164 11.245 -37.446 1.00 86.81 91 GLY A CA 1
ATOM 743 C C . GLY A 1 91 ? 16.291 11.328 -35.923 1.00 86.81 91 GLY A C 1
ATOM 744 O O . GLY A 1 91 ? 15.531 10.687 -35.195 1.00 86.81 91 GLY A O 1
ATOM 745 N N . MET A 1 92 ? 17.193 12.173 -35.421 1.00 86.75 92 MET A N 1
ATOM 746 C CA . MET A 1 92 ? 17.323 12.422 -33.986 1.00 86.75 92 MET A CA 1
ATOM 747 C C . MET A 1 92 ? 16.117 13.142 -33.399 1.00 86.75 92 MET A C 1
ATOM 749 O O . MET A 1 92 ? 15.657 12.754 -32.331 1.00 86.75 92 MET A O 1
ATOM 753 N N . SER A 1 93 ? 15.594 14.164 -34.080 1.00 87.62 93 SER A N 1
ATOM 754 C CA . SER A 1 93 ? 14.405 14.891 -33.633 1.00 87.62 93 SER A CA 1
ATOM 755 C C . SER A 1 93 ? 13.204 13.951 -33.509 1.00 87.62 93 SER A C 1
ATOM 757 O O . SER A 1 93 ? 12.533 13.958 -32.479 1.00 87.62 93 SER A O 1
ATOM 759 N N . LEU A 1 94 ? 12.998 13.068 -34.491 1.00 92.19 94 LEU A N 1
ATOM 760 C CA . LEU A 1 94 ? 11.953 12.048 -34.436 1.00 92.19 94 LEU A CA 1
ATOM 761 C C . LEU A 1 94 ? 12.187 11.045 -33.296 1.00 92.19 94 LEU A C 1
ATOM 763 O O . LEU A 1 94 ? 11.257 10.720 -32.563 1.00 92.19 94 LEU A O 1
ATOM 767 N N . THR A 1 95 ? 13.425 10.581 -33.107 1.00 83.94 95 THR A N 1
ATOM 768 C CA . THR A 1 95 ? 13.765 9.651 -32.015 1.00 83.94 95 THR A CA 1
ATOM 769 C C . THR A 1 95 ? 13.501 10.283 -30.647 1.00 83.94 95 THR A C 1
ATOM 771 O O . THR A 1 95 ? 12.890 9.658 -29.783 1.00 83.94 95 THR A O 1
ATOM 774 N N . LEU A 1 96 ? 13.905 11.541 -30.454 1.00 85.62 96 LEU A N 1
ATOM 775 C CA . LEU A 1 96 ? 13.649 12.289 -29.224 1.00 85.62 96 LEU A CA 1
ATOM 776 C C . LEU A 1 96 ? 12.154 12.523 -29.000 1.00 85.62 96 LEU A C 1
ATOM 778 O O . LEU A 1 96 ? 11.696 12.400 -27.869 1.00 85.62 96 LEU A O 1
ATOM 782 N N . LEU A 1 97 ? 11.388 12.800 -30.059 1.00 92.44 97 LEU A N 1
ATOM 783 C CA . LEU A 1 97 ? 9.934 12.924 -29.980 1.00 92.44 97 LEU A CA 1
ATOM 784 C C . LEU A 1 97 ? 9.283 11.611 -29.522 1.00 92.44 97 LEU A C 1
ATOM 786 O O . LEU A 1 97 ? 8.439 11.631 -28.632 1.00 92.44 97 LEU A O 1
ATOM 790 N N . LEU A 1 98 ? 9.703 10.466 -30.068 1.00 91.56 98 LEU A N 1
ATOM 791 C CA . LEU A 1 98 ? 9.203 9.151 -29.650 1.00 91.56 98 LEU A CA 1
ATOM 792 C C . LEU A 1 98 ? 9.575 8.825 -28.199 1.00 91.56 98 LEU A C 1
ATOM 794 O O . LEU A 1 98 ? 8.750 8.293 -27.458 1.00 91.56 98 LEU A O 1
ATOM 798 N N . ILE A 1 99 ? 10.792 9.169 -27.768 1.00 88.31 99 ILE A N 1
ATOM 799 C CA . ILE A 1 99 ? 11.204 9.031 -26.366 1.00 88.31 99 ILE A CA 1
ATOM 800 C C . ILE A 1 99 ? 10.342 9.927 -25.474 1.00 88.31 99 ILE A C 1
ATOM 802 O O . ILE A 1 99 ? 9.846 9.456 -24.457 1.00 88.31 99 ILE A O 1
ATOM 806 N N . ALA A 1 100 ? 10.113 11.183 -25.860 1.00 88.94 100 ALA A N 1
ATOM 807 C CA . ALA A 1 100 ? 9.269 12.104 -25.107 1.00 88.94 100 ALA A CA 1
ATOM 808 C C . ALA A 1 100 ? 7.832 11.579 -24.989 1.00 88.94 100 ALA A C 1
ATOM 810 O O . ALA A 1 100 ? 7.287 11.568 -23.891 1.00 88.94 100 ALA A O 1
ATOM 811 N N . ILE A 1 101 ? 7.250 11.066 -26.079 1.00 90.94 101 ILE A N 1
ATOM 812 C CA . ILE A 1 101 ? 5.932 10.418 -26.061 1.00 90.94 101 ILE A CA 1
ATOM 813 C C . ILE A 1 101 ? 5.936 9.221 -25.108 1.00 90.94 101 ILE A C 1
ATOM 815 O O . ILE A 1 101 ? 5.040 9.128 -24.277 1.00 90.94 101 ILE A O 1
ATOM 819 N N . ASN A 1 102 ? 6.944 8.345 -25.167 1.00 84.19 102 ASN A N 1
ATOM 820 C CA . ASN A 1 102 ? 7.050 7.191 -24.269 1.00 84.19 102 ASN A CA 1
ATOM 821 C C . ASN A 1 102 ? 7.195 7.596 -22.797 1.00 84.19 102 ASN A C 1
ATOM 823 O O . ASN A 1 102 ? 6.579 6.973 -21.939 1.00 84.19 102 ASN A O 1
ATOM 827 N N . VAL A 1 103 ? 7.974 8.639 -22.495 1.00 84.38 103 VAL A N 1
ATOM 828 C CA . VAL A 1 103 ? 8.124 9.173 -21.132 1.00 84.38 103 VAL A CA 1
ATOM 829 C C . VAL A 1 103 ? 6.817 9.795 -20.648 1.00 84.38 103 VAL A C 1
ATOM 831 O O . VAL A 1 103 ? 6.406 9.559 -19.516 1.00 84.38 103 VAL A O 1
ATOM 834 N N . ILE A 1 104 ? 6.129 10.559 -21.497 1.00 84.06 104 ILE A N 1
ATOM 835 C CA . ILE A 1 104 ? 4.809 11.110 -21.180 1.00 84.06 104 ILE A CA 1
ATOM 836 C C . ILE A 1 104 ? 3.827 9.965 -20.927 1.00 84.06 104 ILE A C 1
ATOM 838 O O . ILE A 1 104 ? 3.136 9.979 -19.918 1.00 84.06 104 ILE A O 1
ATOM 842 N N . PHE A 1 105 ? 3.801 8.933 -21.770 1.00 83.06 105 PHE A N 1
ATOM 843 C CA . PHE A 1 105 ? 2.919 7.785 -21.576 1.00 83.06 105 PHE A CA 1
ATOM 844 C C . PHE A 1 105 ? 3.238 7.041 -20.273 1.00 83.06 105 PHE A C 1
ATOM 846 O O . PHE A 1 105 ? 2.333 6.764 -19.495 1.00 83.06 105 PHE A O 1
ATOM 853 N N . SER A 1 106 ? 4.513 6.775 -19.982 1.00 77.31 106 SER A N 1
ATOM 854 C CA . SER A 1 106 ? 4.913 6.040 -18.777 1.00 77.31 106 SER A CA 1
ATOM 855 C C . SER A 1 106 ? 4.708 6.821 -17.480 1.00 77.31 106 SER A C 1
ATOM 857 O O . SER A 1 106 ? 4.531 6.205 -16.434 1.00 77.31 106 SER A O 1
ATOM 859 N N . THR A 1 107 ? 4.707 8.154 -17.523 1.00 78.75 107 THR A N 1
ATOM 860 C CA . THR A 1 107 ? 4.525 8.998 -16.329 1.00 78.75 107 THR A CA 1
ATOM 861 C C . THR A 1 107 ? 3.082 9.459 -16.147 1.00 78.75 107 THR A C 1
ATOM 863 O O . THR A 1 107 ? 2.563 9.441 -15.034 1.00 78.75 107 THR A O 1
ATOM 866 N N . VAL A 1 108 ? 2.407 9.844 -17.230 1.00 72.56 108 VAL A N 1
ATOM 867 C CA . VAL A 1 108 ? 1.072 10.452 -17.194 1.00 72.56 108 VAL A CA 1
ATOM 868 C C . VAL A 1 108 ? -0.032 9.397 -17.215 1.00 72.56 108 VAL A C 1
ATOM 870 O O . VAL A 1 108 ? -1.039 9.570 -16.530 1.00 72.56 108 VAL A O 1
ATOM 873 N N . VAL A 1 109 ? 0.132 8.279 -17.933 1.00 75.12 109 VAL A N 1
ATOM 874 C CA . VAL A 1 109 ? -0.920 7.245 -17.983 1.00 75.12 109 VAL A CA 1
ATOM 875 C C . VAL A 1 109 ? -1.156 6.597 -16.617 1.00 75.12 109 VAL A C 1
ATOM 877 O O . VAL A 1 109 ? -2.321 6.521 -16.227 1.00 75.12 109 VAL A O 1
ATOM 880 N N . PRO A 1 110 ? -0.131 6.221 -15.825 1.00 67.69 110 PRO A N 1
ATOM 881 C CA . PRO A 1 110 ? -0.363 5.730 -14.467 1.00 67.69 110 PRO A CA 1
ATOM 882 C C . PRO A 1 110 ? -1.001 6.775 -13.548 1.00 67.69 110 PRO A C 1
ATOM 884 O O . PRO A 1 110 ? -1.760 6.416 -12.658 1.00 67.69 110 PRO A O 1
ATOM 887 N N . LEU A 1 111 ? -0.732 8.065 -13.776 1.00 66.69 111 LEU A N 1
ATOM 888 C CA . LEU A 1 111 ? -1.277 9.151 -12.962 1.00 66.69 111 LEU A CA 1
ATOM 889 C C . LEU A 1 111 ? -2.766 9.419 -13.243 1.00 66.69 111 LEU A C 1
ATOM 891 O O . LEU A 1 111 ? -3.497 9.798 -12.332 1.00 66.69 111 LEU A O 1
ATOM 895 N N . ILE A 1 112 ? -3.211 9.247 -14.493 1.00 71.19 112 ILE A N 1
ATOM 896 C CA . ILE A 1 112 ? -4.589 9.549 -14.919 1.00 71.19 112 ILE A CA 1
ATOM 897 C C . ILE A 1 112 ? -5.484 8.299 -14.916 1.00 71.19 112 ILE A C 1
ATOM 899 O O . ILE A 1 112 ? -6.659 8.399 -14.569 1.00 71.19 112 ILE A O 1
ATOM 903 N N . PHE A 1 113 ? -4.957 7.133 -15.306 1.00 62.41 113 PHE A N 1
ATOM 904 C CA . PHE A 1 113 ? -5.767 5.942 -15.601 1.00 62.41 113 PHE A CA 1
ATOM 905 C C . PHE A 1 113 ? -5.616 4.789 -14.605 1.00 62.41 113 PHE A C 1
ATOM 907 O O . PHE A 1 113 ? -6.478 3.910 -14.593 1.00 62.41 113 PHE A O 1
ATOM 914 N N . LEU A 1 114 ? -4.586 4.779 -13.752 1.00 51.47 114 LEU A N 1
ATOM 915 C CA . LEU A 1 114 ? -4.460 3.781 -12.690 1.00 51.47 114 LEU A CA 1
ATOM 916 C C . LEU A 1 114 ? -4.848 4.418 -11.347 1.00 51.47 114 LEU A C 1
ATOM 918 O O . LEU A 1 114 ? -4.173 5.344 -10.895 1.00 51.47 114 LEU A O 1
ATOM 922 N N . PRO A 1 115 ? -5.922 3.964 -10.671 1.00 58.59 115 PRO A N 1
ATOM 923 C CA . PRO A 1 115 ? -6.171 4.367 -9.294 1.00 58.59 115 PRO A CA 1
ATOM 924 C C . PRO A 1 115 ? -5.020 3.830 -8.446 1.00 58.59 115 PRO A C 1
ATOM 926 O O . PRO A 1 115 ? -5.012 2.636 -8.184 1.00 58.59 115 PRO A O 1
ATOM 929 N N . ALA A 1 116 ? -4.055 4.695 -8.096 1.00 53.75 116 ALA A N 1
ATOM 930 C CA . ALA A 1 116 ? -2.860 4.434 -7.282 1.00 53.75 116 ALA A CA 1
ATOM 931 C C . ALA A 1 116 ? -2.712 2.959 -6.869 1.00 53.75 116 ALA A C 1
ATOM 933 O O . ALA A 1 116 ? -3.093 2.566 -5.764 1.00 53.75 116 ALA A O 1
ATOM 934 N N . GLU A 1 117 ? -2.229 2.127 -7.792 1.00 52.28 117 GLU A N 1
ATOM 935 C CA . GLU A 1 117 ? -2.013 0.718 -7.507 1.00 52.28 117 GLU A CA 1
ATOM 936 C C . GLU A 1 117 ? -0.751 0.657 -6.650 1.00 52.28 117 GLU A C 1
ATOM 938 O O . GLU A 1 117 ? 0.368 0.848 -7.125 1.00 52.28 117 GLU A O 1
ATOM 943 N N . GLU A 1 118 ? -0.941 0.524 -5.338 1.00 50.81 118 GLU A N 1
ATOM 944 C CA . GLU A 1 118 ? 0.156 0.386 -4.393 1.00 50.81 118 GLU A CA 1
ATOM 945 C C . GLU A 1 118 ? 0.927 -0.888 -4.748 1.00 50.81 118 GLU A C 1
ATOM 947 O O . GLU A 1 118 ? 0.506 -1.991 -4.393 1.00 50.81 118 GLU A O 1
ATOM 952 N N . THR A 1 119 ? 2.052 -0.728 -5.455 1.00 47.91 119 THR A N 1
ATOM 953 C CA . THR A 1 119 ? 3.050 -1.777 -5.692 1.00 47.91 119 THR A CA 1
ATOM 954 C C . THR A 1 119 ? 3.218 -2.581 -4.405 1.00 47.91 119 THR A C 1
ATOM 956 O O . THR A 1 119 ? 3.586 -1.986 -3.383 1.00 47.91 119 THR A O 1
ATOM 959 N N . PRO A 1 120 ? 2.945 -3.900 -4.400 1.00 44.72 120 PRO A N 1
ATOM 960 C CA . PRO A 1 120 ? 3.176 -4.711 -3.226 1.00 44.72 120 PRO A CA 1
ATOM 961 C C . PRO A 1 120 ? 4.687 -4.858 -3.101 1.00 44.72 120 PRO A C 1
ATOM 963 O O . PRO A 1 120 ? 5.295 -5.784 -3.631 1.00 44.72 120 PRO A O 1
ATOM 966 N N . ALA A 1 121 ? 5.314 -3.913 -2.402 1.00 48.91 121 ALA A N 1
ATOM 967 C CA . ALA A 1 121 ? 6.584 -4.190 -1.777 1.00 48.91 121 ALA A CA 1
ATOM 968 C C . ALA A 1 121 ? 6.341 -5.437 -0.927 1.00 48.91 121 ALA A C 1
ATOM 970 O O . ALA A 1 121 ? 5.524 -5.416 -0.002 1.00 48.91 121 ALA A O 1
ATOM 971 N N . ALA A 1 122 ? 7.017 -6.530 -1.271 1.00 47.47 122 ALA A N 1
ATOM 972 C CA . ALA A 1 122 ? 7.214 -7.660 -0.383 1.00 47.47 122 ALA A CA 1
ATOM 973 C C . ALA A 1 122 ? 8.069 -7.170 0.796 1.00 47.47 122 ALA A C 1
ATOM 975 O O . ALA A 1 122 ? 9.248 -7.477 0.931 1.00 47.47 122 ALA A O 1
ATOM 976 N N . SER A 1 123 ? 7.475 -6.312 1.620 1.00 44.84 123 SER A N 1
ATOM 977 C CA . SER A 1 123 ? 7.938 -6.044 2.957 1.00 44.84 123 SER A CA 1
ATOM 978 C C . SER A 1 123 ? 7.674 -7.334 3.710 1.00 44.84 123 SER A C 1
ATOM 980 O O . SER A 1 123 ? 6.528 -7.787 3.791 1.00 44.84 123 SER A O 1
ATOM 982 N N . ASN A 1 124 ? 8.722 -7.921 4.276 1.00 46.72 124 ASN A N 1
ATOM 983 C CA . ASN A 1 124 ? 8.605 -8.793 5.437 1.00 46.72 124 ASN A CA 1
ATOM 984 C C . ASN A 1 124 ? 8.054 -7.957 6.612 1.00 46.72 124 ASN A C 1
ATOM 986 O O . ASN A 1 124 ? 8.728 -7.790 7.627 1.00 46.72 124 ASN A O 1
ATOM 990 N N . ASP A 1 125 ? 6.867 -7.359 6.437 1.00 49.81 125 ASP A N 1
ATOM 991 C CA . ASP A 1 125 ? 6.199 -6.511 7.408 1.00 49.81 125 ASP A CA 1
ATOM 992 C C . ASP A 1 125 ? 5.940 -7.417 8.604 1.00 49.81 125 ASP A C 1
ATOM 9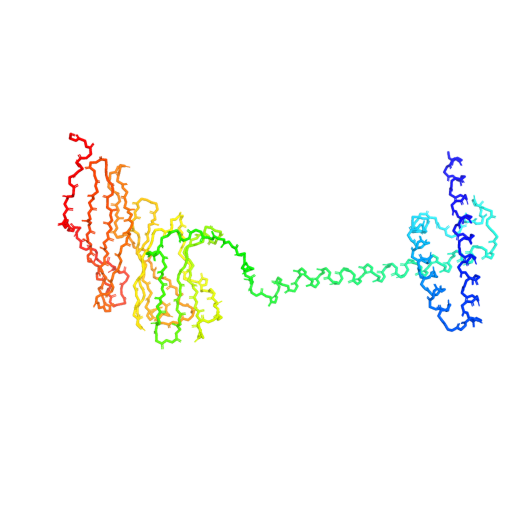94 O O . ASP A 1 125 ? 5.145 -8.360 8.553 1.00 49.81 125 ASP A O 1
ATOM 998 N N . LEU A 1 126 ? 6.725 -7.157 9.646 1.00 47.28 126 LEU A N 1
ATOM 999 C CA . LEU A 1 126 ? 6.743 -7.806 10.944 1.00 47.28 126 LEU A CA 1
ATOM 1000 C C . LEU A 1 126 ? 5.344 -7.762 11.578 1.00 47.28 126 LEU A C 1
ATOM 1002 O O . LEU A 1 126 ? 5.086 -7.002 12.505 1.00 47.28 126 LEU A O 1
ATOM 1006 N N . THR A 1 127 ? 4.429 -8.620 11.139 1.00 50.34 127 THR A N 1
ATOM 1007 C CA . THR A 1 127 ? 3.329 -9.082 11.985 1.00 50.34 127 THR A CA 1
ATOM 1008 C C . THR A 1 127 ? 3.918 -10.179 12.870 1.00 50.34 127 THR A C 1
ATOM 1010 O O . THR A 1 127 ? 3.735 -11.367 12.602 1.00 50.34 127 THR A O 1
ATOM 1013 N N . ALA A 1 128 ? 4.741 -9.790 13.846 1.00 46.84 128 ALA A N 1
ATOM 1014 C CA . ALA A 1 128 ? 5.526 -10.721 14.658 1.00 46.84 128 ALA A CA 1
ATOM 1015 C C . ALA A 1 128 ? 4.659 -11.614 15.564 1.00 46.84 128 ALA A C 1
ATOM 1017 O O . ALA A 1 128 ? 5.159 -12.597 16.103 1.00 46.84 128 ALA A O 1
ATOM 1018 N N . PHE A 1 129 ? 3.360 -11.321 15.709 1.00 58.66 129 PHE A N 1
ATOM 1019 C CA . PHE A 1 129 ? 2.485 -12.104 16.570 1.00 58.66 129 PHE A CA 1
ATOM 1020 C C . PHE A 1 129 ? 1.246 -12.642 15.850 1.00 58.66 129 PHE A C 1
ATOM 1022 O O . PHE A 1 129 ? 0.504 -11.908 15.198 1.00 58.66 129 PHE A O 1
ATOM 1029 N N . SER A 1 130 ? 0.981 -13.939 16.021 1.00 53.56 130 SER A N 1
ATOM 1030 C CA . SER A 1 130 ? -0.169 -14.648 15.440 1.00 53.56 130 SER A CA 1
ATOM 1031 C C . SER A 1 130 ? -1.523 -14.064 15.860 1.00 53.56 130 SER A C 1
ATOM 1033 O O . SER A 1 130 ? -2.474 -14.120 15.084 1.00 53.56 130 SER A O 1
ATOM 1035 N N . PHE A 1 131 ? -1.613 -13.430 17.035 1.00 59.72 131 PHE A N 1
ATOM 1036 C CA . PHE A 1 131 ? -2.837 -12.761 17.491 1.00 59.72 131 PHE A CA 1
ATOM 1037 C C . PHE A 1 131 ? -3.172 -11.481 16.705 1.00 59.72 131 PHE A C 1
ATOM 1039 O O . PHE A 1 131 ? -4.318 -11.035 16.742 1.00 59.72 131 PHE A O 1
ATOM 1046 N N . GLN A 1 132 ? -2.207 -10.931 15.959 1.00 63.12 132 GLN A N 1
ATOM 1047 C CA . GLN A 1 132 ? -2.350 -9.733 15.124 1.00 63.12 132 GLN A CA 1
ATOM 1048 C C . GLN A 1 132 ? -2.813 -10.056 13.697 1.00 63.12 132 GLN A C 1
ATOM 1050 O O . GLN A 1 132 ? -2.901 -9.153 12.872 1.00 63.12 132 GLN A O 1
ATOM 1055 N N . ARG A 1 133 ? -3.075 -11.321 13.349 1.00 64.25 133 ARG A N 1
ATOM 1056 C CA . ARG A 1 133 ? -3.664 -11.692 12.054 1.00 64.25 133 ARG A CA 1
ATOM 1057 C C . ARG A 1 133 ? -5.081 -12.172 12.292 1.00 64.25 133 ARG A C 1
ATOM 1059 O O . ARG A 1 133 ? -5.298 -13.160 12.991 1.00 64.25 133 ARG A O 1
ATOM 1066 N N . LYS A 1 134 ? -6.047 -11.464 11.715 1.00 83.69 134 LYS A N 1
ATOM 1067 C CA . LYS A 1 134 ? -7.452 -11.849 11.772 1.00 83.69 134 LYS A CA 1
ATOM 1068 C C . LYS A 1 134 ? -7.951 -11.987 10.349 1.00 83.69 134 LYS A C 1
ATOM 1070 O O . LYS A 1 134 ? -7.908 -11.034 9.574 1.00 83.69 134 LYS A O 1
ATOM 1075 N N . ASN A 1 135 ? -8.384 -13.199 10.035 1.00 92.06 135 ASN A N 1
ATOM 1076 C CA . ASN A 1 135 ? -9.122 -13.500 8.826 1.00 92.06 135 ASN A CA 1
ATOM 1077 C C . ASN A 1 135 ? -10.560 -13.789 9.240 1.00 92.06 135 ASN A C 1
ATOM 1079 O O . ASN A 1 135 ? -10.778 -14.429 10.269 1.00 92.06 135 ASN A O 1
ATOM 1083 N N . TRP A 1 136 ? -11.524 -13.332 8.456 1.00 94.50 136 TRP A N 1
ATOM 1084 C CA . TRP A 1 136 ? -12.930 -13.655 8.675 1.00 94.50 136 TRP A CA 1
ATOM 1085 C C . TRP A 1 136 ? -13.668 -13.710 7.341 1.00 94.50 136 TRP A C 1
ATOM 1087 O O . TRP A 1 136 ? -13.153 -13.274 6.311 1.00 94.50 136 TRP A O 1
ATOM 1097 N N . TYR A 1 137 ? -14.875 -14.260 7.364 1.00 95.06 137 TYR A N 1
ATOM 1098 C CA . TYR A 1 137 ? -15.790 -14.261 6.232 1.00 95.06 137 TYR A CA 1
ATOM 1099 C C . TYR A 1 137 ? -17.048 -13.506 6.646 1.00 95.06 137 TYR A C 1
ATOM 1101 O O . TYR A 1 137 ? -17.653 -13.838 7.661 1.00 95.06 137 TYR A O 1
ATOM 1109 N N . ASP A 1 138 ? -17.418 -12.473 5.894 1.00 94.38 138 ASP A N 1
ATOM 1110 C CA . ASP A 1 138 ? -18.565 -11.614 6.230 1.00 94.38 138 ASP A CA 1
ATOM 1111 C C . ASP A 1 138 ? -19.897 -12.118 5.636 1.00 94.38 138 ASP A C 1
ATOM 1113 O O . ASP A 1 138 ? -20.912 -11.429 5.697 1.00 94.38 138 ASP A O 1
ATOM 1117 N N . GLY A 1 139 ? -19.899 -13.317 5.044 1.00 94.75 139 GLY A N 1
ATOM 1118 C CA . GLY A 1 139 ? -21.029 -13.870 4.293 1.00 94.75 139 GLY A CA 1
ATOM 1119 C C . GLY A 1 139 ? -20.951 -13.636 2.781 1.00 94.75 139 GLY A C 1
ATOM 1120 O O . GLY A 1 139 ? -21.731 -14.230 2.043 1.00 94.75 139 GLY A O 1
ATOM 1121 N N . ASN A 1 140 ? -20.020 -12.802 2.305 1.00 95.38 140 ASN A N 1
ATOM 1122 C CA . ASN A 1 140 ? -19.839 -12.499 0.882 1.00 95.38 140 ASN A CA 1
ATOM 1123 C C . ASN A 1 140 ? -18.359 -12.476 0.459 1.00 95.38 140 ASN A C 1
ATOM 1125 O O . ASN A 1 140 ? -18.004 -12.959 -0.613 1.00 95.38 140 ASN A O 1
ATOM 1129 N N . LEU A 1 141 ? -17.485 -11.928 1.299 1.00 97.06 141 LEU A N 1
ATOM 1130 C CA . LEU A 1 141 ? -16.065 -11.719 1.046 1.00 97.06 141 LEU A CA 1
ATOM 1131 C C . LEU A 1 141 ? -15.222 -12.348 2.155 1.00 97.06 141 LEU A C 1
ATOM 1133 O O . LEU A 1 141 ? -15.548 -12.271 3.343 1.00 97.06 141 LEU A O 1
ATOM 1137 N N . PHE A 1 142 ? -14.086 -12.917 1.760 1.00 97.06 142 PHE A N 1
ATOM 1138 C CA . PHE A 1 142 ? -12.997 -13.219 2.677 1.00 97.06 142 PHE A CA 1
ATOM 1139 C C . PHE A 1 142 ? -12.267 -11.929 3.007 1.00 97.06 142 PHE A C 1
ATOM 1141 O O . PHE A 1 142 ? -11.921 -11.160 2.114 1.00 97.06 142 PHE A O 1
ATOM 1148 N N . TRP A 1 143 ? -11.992 -11.709 4.281 1.00 96.88 143 TRP A N 1
ATOM 1149 C CA . TRP A 1 143 ? -11.267 -10.551 4.772 1.00 96.88 143 TRP A CA 1
ATOM 1150 C C . TRP A 1 143 ? -10.012 -10.983 5.507 1.00 96.88 143 TRP A C 1
ATOM 1152 O O . TRP A 1 143 ? -9.979 -12.037 6.143 1.00 96.88 143 TRP A O 1
ATOM 1162 N N . LYS A 1 144 ? -8.991 -10.131 5.446 1.00 94.62 144 LYS A N 1
ATOM 1163 C CA . LYS A 1 144 ? -7.788 -10.225 6.266 1.00 94.62 144 LYS A CA 1
ATOM 1164 C C . LYS A 1 144 ? -7.342 -8.846 6.712 1.00 94.62 144 LYS A C 1
ATOM 1166 O O . LYS A 1 144 ? -7.478 -7.868 5.971 1.00 94.62 144 LYS A O 1
ATOM 1171 N N . SER A 1 145 ? -6.751 -8.783 7.895 1.00 93.88 145 SER A N 1
ATOM 1172 C CA . SER A 1 145 ? -6.072 -7.592 8.394 1.00 93.88 145 SER A CA 1
ATOM 1173 C C . SER A 1 145 ? -4.564 -7.805 8.509 1.00 93.88 145 SER A C 1
ATOM 1175 O O . SER A 1 145 ? -4.097 -8.900 8.835 1.00 93.88 145 SER A O 1
ATOM 1177 N N . SER A 1 146 ? -3.796 -6.742 8.304 1.00 90.94 146 SER A N 1
ATOM 1178 C CA . SER A 1 146 ? -2.360 -6.708 8.586 1.00 90.94 146 SER A CA 1
ATOM 1179 C C . SER A 1 146 ? -1.942 -5.327 9.078 1.00 90.94 146 SER A C 1
ATOM 1181 O O . SER A 1 146 ? -2.558 -4.323 8.735 1.00 90.94 146 SER A O 1
ATOM 1183 N N . TYR A 1 147 ? -0.883 -5.249 9.880 1.00 90.56 147 TYR A N 1
ATOM 1184 C CA . TYR A 1 147 ? -0.255 -3.971 10.209 1.00 90.56 147 TYR A CA 1
ATOM 1185 C C . TYR A 1 147 ? 0.836 -3.654 9.187 1.00 90.56 147 TYR A C 1
ATOM 1187 O O . TYR A 1 147 ? 1.670 -4.513 8.909 1.00 90.56 147 TYR A O 1
ATOM 1195 N N . SER A 1 148 ? 0.845 -2.428 8.665 1.00 88.50 148 SER A N 1
ATOM 1196 C CA . SER A 1 148 ? 1.912 -1.916 7.811 1.00 88.50 148 SER A CA 1
ATOM 1197 C C . SER A 1 148 ? 2.348 -0.521 8.262 1.00 88.50 148 SER A C 1
ATOM 1199 O O . SER A 1 148 ? 1.596 0.451 8.104 1.00 88.50 148 SER A O 1
ATOM 1201 N N . PRO A 1 149 ? 3.580 -0.381 8.783 1.00 84.88 149 PRO A N 1
ATOM 1202 C CA . PRO A 1 149 ? 4.155 0.921 9.103 1.00 84.88 149 PRO A CA 1
ATOM 1203 C C . PRO A 1 149 ? 4.207 1.850 7.884 1.00 84.88 149 PRO A C 1
ATOM 1205 O O . PRO A 1 149 ? 3.988 3.051 8.018 1.00 84.88 149 PRO A O 1
ATOM 1208 N N . GLN A 1 150 ? 4.462 1.290 6.696 1.00 85.38 150 GLN A N 1
ATOM 1209 C CA . GLN A 1 150 ? 4.620 2.035 5.444 1.00 85.38 150 GLN A CA 1
ATOM 1210 C C . GLN A 1 150 ? 3.308 2.691 5.003 1.00 85.38 150 GLN A C 1
ATOM 1212 O O . GLN A 1 150 ? 3.309 3.836 4.561 1.00 85.38 150 GLN A O 1
ATOM 1217 N N . LYS A 1 151 ? 2.177 2.000 5.201 1.00 81.75 151 LYS A N 1
ATOM 1218 C CA . LYS A 1 151 ? 0.832 2.546 4.942 1.00 81.75 151 LYS A CA 1
ATOM 1219 C C . LYS A 1 151 ? 0.230 3.264 6.156 1.00 81.75 151 LYS A C 1
ATOM 1221 O O . LYS A 1 151 ? -0.942 3.639 6.151 1.00 81.75 151 LYS A O 1
ATOM 1226 N N . GLY A 1 152 ? 1.030 3.468 7.204 1.00 83.81 152 GLY A N 1
ATOM 1227 C CA . GLY A 1 152 ? 0.674 4.266 8.372 1.00 83.81 152 GLY A CA 1
ATOM 1228 C C . GLY A 1 152 ? -0.356 3.631 9.310 1.00 83.81 152 GLY A C 1
ATOM 1229 O O . GLY A 1 152 ? -1.025 4.373 10.038 1.00 83.81 152 GLY A O 1
ATOM 1230 N N . GLY A 1 153 ? -0.517 2.302 9.311 1.00 91.88 153 GLY A N 1
ATOM 1231 C CA . GLY A 1 153 ? -1.437 1.652 10.242 1.00 91.88 153 GLY A CA 1
ATOM 1232 C C . GLY A 1 153 ? -1.893 0.245 9.874 1.00 91.88 153 GLY A C 1
ATOM 1233 O O . GLY A 1 153 ? -1.174 -0.530 9.252 1.00 91.88 153 GLY A O 1
ATOM 1234 N N . ILE A 1 154 ? -3.100 -0.099 10.319 1.00 93.81 154 ILE A N 1
ATOM 1235 C CA . ILE A 1 154 ? -3.717 -1.412 10.110 1.00 93.81 154 ILE A CA 1
ATOM 1236 C C . ILE A 1 154 ? -4.514 -1.368 8.807 1.00 93.81 154 ILE A C 1
ATOM 1238 O O . ILE A 1 154 ? -5.403 -0.530 8.637 1.00 93.81 154 ILE A O 1
ATOM 1242 N N . ILE A 1 155 ? -4.174 -2.268 7.892 1.00 94.31 155 ILE A N 1
ATOM 1243 C CA . ILE A 1 155 ? -4.758 -2.425 6.566 1.00 94.31 155 ILE A CA 1
ATOM 1244 C C . ILE A 1 155 ? -5.766 -3.565 6.593 1.00 94.31 155 ILE A C 1
ATOM 1246 O O . ILE A 1 155 ? -5.557 -4.590 7.242 1.00 94.31 155 ILE A O 1
ATOM 1250 N N . PHE A 1 156 ? -6.824 -3.402 5.807 1.00 95.12 156 PHE A N 1
ATOM 1251 C CA . PHE A 1 156 ? -7.848 -4.407 5.586 1.00 95.12 156 PHE A CA 1
ATOM 1252 C C . PHE A 1 156 ? -7.904 -4.741 4.109 1.00 95.12 156 PHE A C 1
ATOM 1254 O O . PHE A 1 156 ? -8.045 -3.848 3.274 1.00 95.12 156 PHE A O 1
ATOM 1261 N N . SER A 1 157 ? -7.770 -6.022 3.791 1.00 95.75 157 SER A N 1
ATOM 1262 C CA . SER A 1 157 ? -7.899 -6.526 2.428 1.00 95.75 157 SER A CA 1
ATOM 1263 C C . SER A 1 157 ? -9.058 -7.503 2.348 1.00 95.75 157 SER A C 1
ATOM 1265 O O . SER A 1 157 ? -9.324 -8.222 3.310 1.00 95.75 157 SER A O 1
ATOM 1267 N N . TYR A 1 158 ? -9.714 -7.545 1.198 1.00 97.19 158 TYR A N 1
ATOM 1268 C CA . TYR A 1 158 ? -10.800 -8.470 0.913 1.00 97.19 158 TYR A CA 1
ATOM 1269 C C . TYR A 1 158 ? -10.526 -9.265 -0.359 1.00 97.19 158 TYR A C 1
ATOM 1271 O O . TYR A 1 158 ? -9.749 -8.840 -1.214 1.00 97.19 158 TYR A O 1
ATOM 1279 N N . SER A 1 159 ? -11.179 -10.413 -0.477 1.00 97.25 159 SER A N 1
ATOM 1280 C CA . SER A 1 159 ? -11.090 -11.310 -1.619 1.00 97.25 159 SER A CA 1
ATOM 1281 C C . SER A 1 159 ? -12.408 -12.065 -1.811 1.00 97.25 159 SER A C 1
ATOM 1283 O O . SER A 1 159 ? -13.127 -12.331 -0.847 1.00 97.25 159 SER A O 1
ATOM 1285 N N . LYS A 1 160 ? -12.736 -12.397 -3.063 1.00 97.19 160 LYS A N 1
ATOM 1286 C CA . LYS A 1 160 ? -13.862 -13.287 -3.396 1.00 97.19 160 LYS A CA 1
ATOM 1287 C C . LYS A 1 160 ? -13.447 -14.754 -3.494 1.00 97.19 160 LYS A C 1
ATOM 1289 O O . LYS A 1 160 ? -14.271 -15.624 -3.253 1.00 97.19 160 LYS A O 1
ATOM 1294 N N . ASP A 1 161 ? -12.198 -15.005 -3.863 1.00 95.94 161 ASP A N 1
ATOM 1295 C CA . ASP A 1 161 ? -11.648 -16.327 -4.181 1.00 95.94 161 ASP A CA 1
ATOM 1296 C C . ASP A 1 161 ? -10.617 -16.808 -3.144 1.00 95.94 161 ASP A C 1
ATOM 1298 O O . ASP A 1 161 ? -10.205 -17.959 -3.168 1.00 95.94 161 ASP A O 1
ATOM 1302 N N . GLY A 1 162 ? -10.211 -15.941 -2.212 1.00 92.62 162 GLY A N 1
ATOM 1303 C CA . GLY A 1 162 ? -9.142 -16.200 -1.247 1.00 92.62 162 GLY A CA 1
ATOM 1304 C C . GLY A 1 162 ? -7.730 -16.027 -1.823 1.00 92.62 162 GLY A C 1
ATOM 1305 O O . GLY A 1 162 ? -6.760 -16.043 -1.060 1.00 92.62 162 GLY A O 1
ATOM 1306 N N . GLU A 1 163 ? -7.600 -15.795 -3.129 1.00 91.44 163 GLU A N 1
ATOM 1307 C CA . GLU A 1 163 ? -6.329 -15.738 -3.857 1.00 91.44 163 GLU A CA 1
ATOM 1308 C C . GLU A 1 163 ? -5.976 -14.302 -4.248 1.00 91.44 163 GLU A C 1
ATOM 1310 O O . GLU A 1 163 ? -4.885 -13.814 -3.946 1.00 91.44 163 GLU A O 1
ATOM 1315 N N . ASN A 1 164 ? -6.929 -13.589 -4.846 1.00 92.00 164 ASN A N 1
ATOM 1316 C CA . ASN A 1 164 ? -6.770 -12.220 -5.310 1.00 92.00 164 ASN A CA 1
ATOM 1317 C C . ASN A 1 164 ? -7.299 -11.255 -4.250 1.00 92.00 164 ASN A C 1
ATOM 1319 O O . ASN A 1 164 ? -8.494 -11.230 -3.942 1.00 92.00 164 ASN A O 1
ATOM 1323 N N . TRP A 1 165 ? -6.399 -10.460 -3.671 1.00 95.06 165 TRP A N 1
ATOM 1324 C CA . TRP A 1 165 ? -6.709 -9.569 -2.554 1.00 95.06 165 TRP A CA 1
ATOM 1325 C C . TRP A 1 165 ? -6.671 -8.104 -2.976 1.00 95.06 165 TRP A C 1
ATOM 1327 O O . TRP A 1 165 ? -5.696 -7.643 -3.562 1.00 95.06 165 TRP A O 1
ATOM 1337 N N . SER A 1 166 ? -7.699 -7.350 -2.600 1.00 95.81 166 SER A N 1
ATOM 1338 C CA . SER A 1 166 ? -7.771 -5.900 -2.799 1.00 95.81 166 SER A CA 1
ATOM 1339 C C . SER A 1 166 ? -7.844 -5.177 -1.459 1.00 95.81 166 SER A C 1
ATOM 1341 O O . SER A 1 166 ? -8.538 -5.618 -0.545 1.00 95.81 166 SER A O 1
ATOM 1343 N N . VAL A 1 167 ? -7.146 -4.048 -1.329 1.00 94.56 167 VAL A N 1
ATOM 1344 C CA . VAL A 1 167 ? -7.156 -3.230 -0.107 1.00 94.56 167 VAL A CA 1
ATOM 1345 C C . VAL A 1 167 ? -8.430 -2.378 -0.041 1.00 94.56 167 VAL A C 1
ATOM 1347 O O . VAL A 1 167 ? -8.800 -1.719 -1.011 1.00 94.56 167 VAL A O 1
ATOM 1350 N N . ASN A 1 168 ? -9.090 -2.337 1.120 1.00 95.75 168 ASN A N 1
ATOM 1351 C CA . ASN A 1 168 ? -10.141 -1.362 1.413 1.00 95.75 168 ASN A CA 1
ATOM 1352 C C . ASN A 1 168 ? -9.523 -0.107 2.052 1.00 95.75 168 ASN A C 1
ATOM 1354 O O . ASN A 1 168 ? -9.338 -0.036 3.269 1.00 95.75 168 ASN A O 1
ATOM 1358 N N . ALA A 1 169 ? -9.247 0.911 1.232 1.00 94.06 169 ALA A N 1
ATOM 1359 C CA . ALA A 1 169 ? -8.630 2.161 1.681 1.00 94.06 169 ALA A CA 1
ATOM 1360 C C . ALA A 1 169 ? -9.453 2.914 2.749 1.00 94.06 169 ALA A C 1
ATOM 1362 O O . ALA A 1 169 ? -8.891 3.627 3.579 1.00 94.06 169 ALA A O 1
ATOM 1363 N N . ARG A 1 170 ? -10.784 2.738 2.771 1.00 94.31 170 ARG A N 1
ATOM 1364 C CA . ARG A 1 170 ? -11.682 3.391 3.744 1.00 94.31 170 ARG A CA 1
ATOM 1365 C C . ARG A 1 170 ? -11.659 2.735 5.121 1.00 94.31 170 ARG A C 1
ATOM 1367 O O . ARG A 1 170 ? -12.052 3.371 6.097 1.00 94.31 170 ARG A O 1
ATOM 1374 N N . ALA A 1 171 ? -11.200 1.490 5.198 1.00 95.81 171 ALA A N 1
ATOM 1375 C CA . ALA A 1 171 ? -11.067 0.750 6.442 1.00 95.81 171 ALA A CA 1
ATOM 1376 C C . ALA A 1 171 ? -9.662 0.877 7.058 1.00 95.81 171 ALA A C 1
ATOM 1378 O O . ALA A 1 171 ? -9.404 0.275 8.092 1.00 95.81 171 ALA A O 1
ATOM 1379 N N . ILE A 1 172 ? -8.734 1.653 6.490 1.00 95.12 172 ILE A N 1
ATOM 1380 C CA . ILE A 1 172 ? -7.396 1.797 7.086 1.00 95.12 172 ILE A CA 1
ATOM 1381 C C . ILE A 1 172 ? -7.494 2.491 8.453 1.00 95.12 172 ILE A C 1
ATOM 1383 O O . ILE A 1 172 ? -8.011 3.605 8.571 1.00 95.12 172 ILE A O 1
ATOM 1387 N N . VAL A 1 173 ? -6.944 1.856 9.492 1.00 95.75 173 VAL A N 1
ATOM 1388 C CA . VAL A 1 173 ? -6.850 2.437 10.840 1.00 95.75 173 VAL A CA 1
ATOM 1389 C C . VAL A 1 173 ? -5.457 3.007 11.039 1.00 95.75 173 VAL A C 1
ATOM 1391 O O . VAL A 1 173 ? -4.494 2.262 11.209 1.00 95.75 173 VAL A O 1
ATOM 1394 N N . LYS A 1 174 ? -5.348 4.339 11.067 1.00 94.69 174 LYS A N 1
ATOM 1395 C CA . LYS A 1 174 ? -4.076 5.028 11.311 1.00 94.69 174 LYS A CA 1
ATOM 1396 C C . LYS A 1 174 ? -3.615 4.816 12.754 1.00 94.69 174 LYS A C 1
ATOM 1398 O O . LYS A 1 174 ? -4.244 5.308 13.693 1.00 94.69 174 LYS A O 1
ATOM 1403 N N . THR A 1 175 ? -2.511 4.101 12.932 1.00 92.00 175 THR A N 1
ATOM 1404 C CA . THR A 1 175 ? -1.872 3.865 14.232 1.00 92.00 175 THR A CA 1
ATOM 1405 C C . THR A 1 175 ? -0.391 3.549 14.044 1.00 92.00 175 THR A C 1
ATOM 1407 O O . THR A 1 175 ? 0.019 3.061 12.997 1.00 92.00 175 THR A O 1
ATOM 1410 N N . LYS A 1 176 ? 0.418 3.824 15.0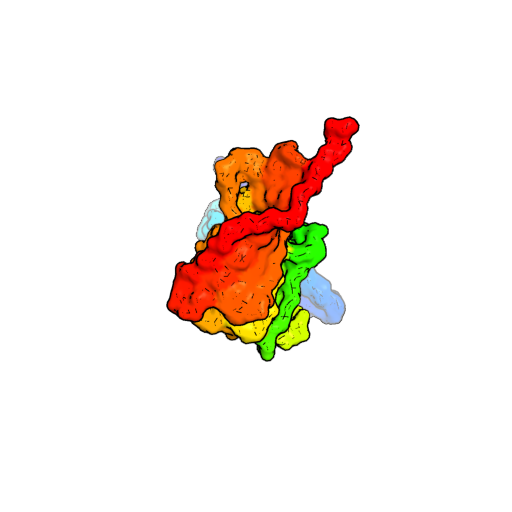70 1.00 91.38 176 LYS A N 1
ATOM 1411 C CA . LYS A 1 176 ? 1.844 3.460 15.120 1.00 91.38 176 LYS A CA 1
ATOM 1412 C C . LYS A 1 176 ? 2.087 2.100 15.782 1.00 91.38 176 LYS A C 1
ATOM 1414 O O . LYS A 1 176 ? 3.233 1.738 16.031 1.00 91.38 176 LYS A O 1
ATOM 1419 N N . SER A 1 177 ? 1.024 1.394 16.162 1.00 89.69 177 SER A N 1
ATOM 1420 C CA . SER A 1 177 ? 1.110 0.147 16.911 1.00 89.69 177 SER A CA 1
ATOM 1421 C C . SER A 1 177 ? 0.510 -1.010 16.124 1.00 89.69 177 SER A C 1
ATOM 1423 O O . SER A 1 177 ? -0.608 -0.910 15.627 1.00 89.69 177 SER A O 1
ATOM 1425 N N . ALA A 1 178 ? 1.237 -2.127 16.088 1.00 90.56 178 ALA A N 1
ATOM 1426 C CA . ALA A 1 178 ? 0.750 -3.408 15.581 1.00 90.56 178 ALA A CA 1
ATOM 1427 C C . ALA A 1 178 ? -0.193 -4.124 16.568 1.00 90.56 178 ALA A C 1
ATOM 1429 O O . ALA A 1 178 ? -0.596 -5.257 16.331 1.00 90.56 178 ALA A O 1
ATOM 1430 N N . ASP A 1 179 ? -0.511 -3.503 17.702 1.00 90.88 179 ASP A N 1
ATOM 1431 C CA . ASP A 1 179 ? -1.243 -4.120 18.799 1.00 90.88 179 ASP A CA 1
ATOM 1432 C C . ASP A 1 179 ? -2.755 -3.911 18.644 1.00 90.88 179 ASP A C 1
ATOM 1434 O O . ASP A 1 179 ? -3.293 -2.843 18.959 1.00 90.88 179 ASP A O 1
ATOM 1438 N N . TYR A 1 180 ? -3.431 -4.914 18.085 1.00 93.50 180 TYR A N 1
ATOM 1439 C CA . TYR A 1 180 ? -4.858 -4.863 17.795 1.00 93.50 180 TYR A CA 1
ATOM 1440 C C . TYR A 1 180 ? -5.514 -6.246 17.791 1.00 93.50 180 TYR A C 1
ATOM 1442 O O . TYR A 1 180 ? -4.855 -7.275 17.650 1.00 93.50 180 TYR A O 1
ATOM 1450 N N . SER A 1 181 ? -6.839 -6.247 17.909 1.00 93.25 181 SER A N 1
ATOM 1451 C CA . SER A 1 181 ? -7.696 -7.419 17.786 1.00 93.25 181 SER A CA 1
ATOM 1452 C C . SER A 1 181 ? -8.989 -7.042 17.077 1.00 93.25 181 SER A C 1
ATOM 1454 O O . SER A 1 181 ? -9.484 -5.923 17.221 1.00 93.25 181 SER A O 1
ATOM 1456 N N . ILE A 1 182 ? -9.510 -7.976 16.288 1.00 94.00 182 ILE A N 1
ATOM 1457 C CA . ILE A 1 182 ? -10.732 -7.827 15.501 1.00 94.00 182 ILE A CA 1
ATOM 1458 C C . ILE A 1 182 ? -11.650 -8.989 15.840 1.00 94.00 182 ILE A C 1
ATOM 1460 O O . ILE A 1 182 ? -11.177 -10.121 15.990 1.00 94.00 182 ILE A O 1
ATOM 1464 N N . ASP A 1 183 ? -12.939 -8.689 15.902 1.00 93.25 183 ASP A N 1
ATOM 1465 C CA . ASP A 1 183 ? -14.004 -9.678 15.843 1.00 93.25 183 ASP A CA 1
ATOM 1466 C C . ASP A 1 183 ? -15.053 -9.223 14.825 1.00 93.25 183 ASP A C 1
ATOM 1468 O O . ASP A 1 183 ? -15.249 -8.020 14.621 1.00 93.25 183 ASP A O 1
ATOM 1472 N N . ALA A 1 184 ? -15.667 -10.179 14.137 1.00 93.69 184 ALA A N 1
ATOM 1473 C CA . ALA A 1 184 ? -16.568 -9.910 13.029 1.00 93.69 184 ALA A CA 1
ATOM 1474 C C . ALA A 1 184 ? -17.619 -11.011 12.877 1.00 93.69 184 ALA A C 1
ATOM 1476 O O . ALA A 1 184 ? -17.319 -12.195 13.017 1.00 93.69 184 ALA A O 1
ATOM 1477 N N . ASP A 1 185 ? -18.827 -10.608 12.505 1.00 91.50 185 ASP A N 1
ATOM 1478 C CA . ASP A 1 185 ? -19.900 -11.481 12.041 1.00 91.50 185 ASP A CA 1
ATOM 1479 C C . ASP A 1 185 ? -20.450 -10.978 10.690 1.00 91.50 185 ASP A C 1
ATOM 1481 O O . ASP A 1 185 ? -19.908 -10.061 10.080 1.00 91.50 185 ASP A O 1
ATOM 1485 N N . SER A 1 186 ? -21.540 -11.569 10.193 1.00 92.00 186 SER A N 1
ATOM 1486 C CA . SER A 1 186 ? -22.157 -11.174 8.909 1.00 92.00 186 SER A CA 1
ATOM 1487 C C . SER A 1 186 ? -22.767 -9.759 8.863 1.00 92.00 186 SER A C 1
ATOM 1489 O O . SER A 1 186 ? -23.224 -9.322 7.810 1.00 92.00 186 SER A O 1
ATOM 1491 N N . LYS A 1 187 ? -22.848 -9.051 9.994 1.00 92.31 187 LYS A N 1
ATOM 1492 C CA . LYS A 1 187 ? -23.537 -7.757 10.142 1.00 92.31 187 LYS A CA 1
ATOM 1493 C C . LYS A 1 187 ? -22.657 -6.676 10.752 1.00 92.31 187 LYS A C 1
ATOM 1495 O O . LYS A 1 187 ? -22.934 -5.493 10.572 1.00 92.31 187 LYS A O 1
ATOM 1500 N N . THR A 1 188 ? -21.653 -7.046 11.534 1.00 92.31 188 THR A N 1
ATOM 1501 C CA . THR A 1 188 ? -20.817 -6.118 12.292 1.00 92.31 188 THR A CA 1
ATOM 1502 C C . THR A 1 188 ? -19.373 -6.592 12.308 1.00 92.31 188 THR A C 1
ATOM 1504 O O . THR A 1 188 ? -19.090 -7.764 12.523 1.00 92.31 188 THR A O 1
ATOM 1507 N N . VAL A 1 189 ? -18.446 -5.652 12.149 1.00 94.62 189 VAL A N 1
ATOM 1508 C CA . VAL A 1 189 ? -17.028 -5.841 12.456 1.00 94.62 189 VAL A CA 1
ATOM 1509 C C . VAL A 1 189 ? -16.599 -4.802 13.478 1.00 94.62 189 VAL A C 1
ATOM 1511 O O . VAL A 1 189 ? -16.969 -3.631 13.394 1.00 94.62 189 VAL A O 1
ATOM 1514 N N . ALA A 1 190 ? -15.804 -5.222 14.452 1.00 93.81 190 ALA A N 1
ATOM 1515 C CA . ALA A 1 190 ? -15.246 -4.345 15.462 1.00 93.81 190 ALA A CA 1
ATOM 1516 C C . ALA A 1 190 ? -13.742 -4.575 15.592 1.00 93.81 190 ALA A C 1
ATOM 1518 O O . ALA A 1 190 ? -13.257 -5.703 15.530 1.00 93.81 190 ALA A O 1
ATOM 1519 N N . ILE A 1 191 ? -13.003 -3.492 15.807 1.00 94.75 191 ILE A N 1
ATOM 1520 C CA . ILE A 1 191 ? -11.568 -3.523 16.074 1.00 94.75 191 ILE A CA 1
ATOM 1521 C C . ILE A 1 191 ? -11.275 -2.792 17.376 1.00 94.75 191 ILE A C 1
ATOM 1523 O O . ILE A 1 191 ? -11.696 -1.652 17.566 1.00 94.75 191 ILE A O 1
ATOM 1527 N N . ALA A 1 192 ? -10.502 -3.432 18.249 1.00 94.12 192 ALA A N 1
ATOM 1528 C CA . ALA A 1 192 ? -9.825 -2.783 19.360 1.00 94.12 192 ALA A CA 1
ATOM 1529 C C . ALA A 1 192 ? -8.335 -2.681 19.033 1.00 94.12 192 ALA A C 1
ATOM 1531 O O . ALA A 1 192 ? -7.716 -3.668 18.644 1.00 94.12 192 ALA A O 1
ATOM 1532 N N . TYR A 1 193 ? -7.748 -1.499 19.179 1.00 94.69 193 TYR A N 1
ATOM 1533 C CA . TYR A 1 193 ? -6.350 -1.266 18.828 1.00 94.69 193 TYR A CA 1
ATOM 1534 C C . TYR A 1 193 ? -5.695 -0.266 19.770 1.00 94.69 193 TYR A C 1
ATOM 1536 O O . TYR A 1 193 ? -6.342 0.628 20.328 1.00 94.69 193 TYR A O 1
ATOM 1544 N N . ARG A 1 194 ? -4.382 -0.399 19.929 1.00 93.31 194 ARG A N 1
ATOM 1545 C CA . ARG A 1 194 ? -3.586 0.533 20.712 1.00 93.31 194 ARG A CA 1
ATOM 1546 C C . ARG A 1 194 ? -3.402 1.848 19.959 1.00 93.31 194 ARG A C 1
ATOM 1548 O O . ARG A 1 194 ? -2.999 1.884 18.794 1.00 93.31 194 ARG A O 1
ATOM 1555 N N . ASN A 1 195 ? -3.664 2.945 20.659 1.00 93.88 195 ASN A N 1
ATOM 1556 C CA . ASN A 1 195 ? -3.522 4.311 20.174 1.00 93.88 195 ASN A CA 1
ATOM 1557 C C . ASN A 1 195 ? -2.738 5.126 21.212 1.00 93.88 195 ASN A C 1
ATOM 1559 O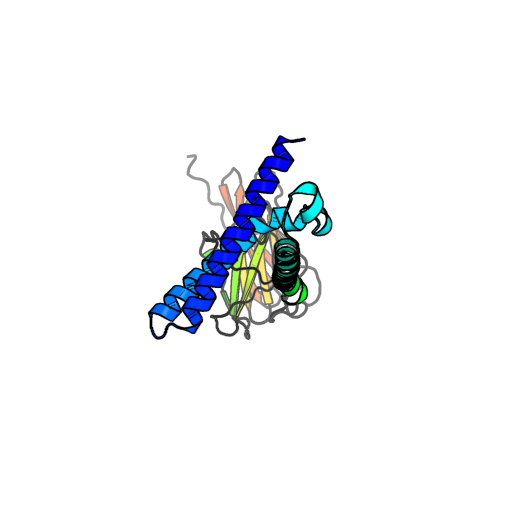 O . ASN A 1 195 ? -3.289 5.599 22.208 1.00 93.88 195 ASN A O 1
ATOM 1563 N N . GLY A 1 196 ? -1.422 5.231 21.012 1.00 92.94 196 GLY A N 1
ATOM 1564 C CA . GLY A 1 196 ? -0.511 5.745 22.035 1.00 92.94 196 GLY A CA 1
ATOM 1565 C C . GLY A 1 196 ? -0.437 4.791 23.230 1.00 92.94 196 GLY A C 1
ATOM 1566 O O . GLY A 1 196 ? -0.051 3.632 23.071 1.00 92.94 196 GLY A O 1
ATOM 1567 N N . LYS A 1 197 ? -0.805 5.270 24.422 1.00 92.44 197 LYS A N 1
ATOM 1568 C CA . LYS A 1 197 ? -0.896 4.450 25.645 1.00 92.44 197 LYS A CA 1
ATOM 1569 C C . LYS A 1 197 ? -2.313 3.914 25.927 1.00 92.44 197 LYS A C 1
ATOM 1571 O O . LYS A 1 197 ? -2.501 3.157 26.872 1.00 92.44 197 LYS A O 1
ATOM 1576 N N . ASN A 1 198 ? -3.295 4.296 25.108 1.00 93.44 198 ASN A N 1
ATOM 1577 C CA . ASN A 1 198 ? -4.716 3.976 25.276 1.00 93.44 198 ASN A CA 1
ATOM 1578 C C . ASN A 1 198 ? -5.152 2.815 24.371 1.00 93.44 198 ASN A C 1
ATOM 1580 O O . ASN A 1 198 ? -4.485 2.517 23.377 1.00 93.44 198 ASN A O 1
ATOM 1584 N N . ILE A 1 199 ? -6.336 2.253 24.635 1.00 93.25 199 ILE A N 1
ATOM 1585 C CA . ILE A 1 199 ? -7.042 1.374 23.688 1.00 93.25 199 ILE A CA 1
ATOM 1586 C C . ILE A 1 199 ? -8.221 2.128 23.096 1.00 93.25 199 ILE A C 1
ATOM 1588 O O . ILE A 1 199 ? -9.071 2.658 23.814 1.00 93.25 199 ILE A O 1
ATOM 1592 N N . SER A 1 200 ? -8.275 2.163 21.772 1.00 93.88 200 SER A N 1
ATOM 1593 C CA . SER A 1 200 ? -9.398 2.694 21.009 1.00 93.88 200 SER A CA 1
ATOM 1594 C C . SER A 1 200 ? -10.188 1.562 20.361 1.00 93.88 200 SER A C 1
ATOM 1596 O O . SER A 1 200 ? -9.644 0.496 20.085 1.00 93.88 200 SER A O 1
ATOM 1598 N N . VAL A 1 201 ? -11.469 1.815 20.113 1.00 93.19 201 VAL A N 1
ATOM 1599 C CA . VAL A 1 201 ? -12.384 0.910 19.424 1.00 93.19 201 VAL A CA 1
ATOM 1600 C C . VAL A 1 201 ? -13.022 1.624 18.245 1.00 93.19 201 VAL A C 1
ATOM 1602 O O . VAL A 1 201 ? -13.377 2.806 18.333 1.00 93.19 201 VAL A O 1
ATOM 1605 N N . LEU A 1 202 ? -13.171 0.883 17.155 1.00 93.75 202 LEU A N 1
ATOM 1606 C CA . LEU A 1 202 ? -13.959 1.251 15.989 1.00 93.75 202 LEU A CA 1
ATOM 1607 C C . LEU A 1 202 ? -14.916 0.105 15.666 1.00 93.75 202 LEU A C 1
ATOM 1609 O O . LEU A 1 202 ? -14.600 -1.061 15.906 1.00 93.75 202 LEU A O 1
ATOM 1613 N N . VAL A 1 203 ? -16.075 0.450 15.120 1.00 92.69 203 VAL A N 1
ATOM 1614 C CA . VAL A 1 203 ? -17.100 -0.500 14.684 1.00 92.69 203 VAL A CA 1
ATOM 1615 C C . VAL A 1 203 ? -17.460 -0.160 13.241 1.00 92.69 203 VAL A C 1
ATOM 1617 O O . VAL A 1 203 ? -17.360 0.996 12.837 1.00 92.69 203 VAL A O 1
ATOM 1620 N N . ALA A 1 204 ? -17.837 -1.149 12.445 1.00 93.62 204 ALA A N 1
ATOM 1621 C CA . ALA A 1 204 ? -18.518 -0.949 11.178 1.00 93.62 204 ALA A CA 1
ATOM 1622 C C . ALA A 1 204 ? -19.708 -1.909 11.102 1.00 93.62 204 ALA A C 1
ATOM 1624 O O . ALA A 1 204 ? -19.621 -3.066 11.505 1.00 93.62 204 ALA A O 1
ATOM 1625 N N . ASN A 1 205 ? -20.825 -1.393 10.610 1.00 92.06 205 ASN A N 1
ATOM 1626 C CA . ASN A 1 205 ? -22.110 -2.072 10.476 1.00 92.06 205 ASN A CA 1
ATOM 1627 C C . ASN A 1 205 ? -22.778 -1.621 9.163 1.00 92.06 205 ASN A C 1
ATOM 1629 O O . ASN A 1 205 ? -22.137 -0.966 8.333 1.00 92.06 205 ASN A O 1
ATOM 1633 N N . GLU A 1 206 ? -24.065 -1.917 8.994 1.00 91.00 206 GLU A N 1
ATOM 1634 C CA . GLU A 1 206 ? -24.839 -1.557 7.800 1.00 91.00 206 GLU A CA 1
ATOM 1635 C C . GLU A 1 206 ? -24.765 -0.058 7.456 1.00 91.00 206 GLU A C 1
ATOM 1637 O O . GLU A 1 206 ? -24.530 0.299 6.301 1.00 91.00 206 GLU A O 1
ATOM 1642 N N . GLU A 1 207 ? -24.840 0.833 8.451 1.00 87.31 207 GLU A N 1
ATOM 1643 C CA . GLU A 1 207 ? -24.729 2.291 8.251 1.00 87.31 207 GLU A CA 1
ATOM 1644 C C . GLU A 1 207 ? -23.366 2.685 7.672 1.00 87.31 207 GLU A C 1
ATOM 1646 O O . GLU A 1 207 ? -23.234 3.612 6.870 1.00 87.31 207 GLU A O 1
ATOM 1651 N N . SER A 1 208 ? -22.338 1.926 8.049 1.00 88.12 208 SER A N 1
ATOM 1652 C CA . SER A 1 208 ? -20.975 2.086 7.555 1.00 88.12 208 SER A CA 1
ATOM 1653 C C . SER A 1 208 ? -20.696 1.272 6.288 1.00 88.12 208 SER A C 1
ATOM 1655 O O . SER A 1 208 ? -19.549 1.237 5.839 1.00 88.12 208 SER A O 1
ATOM 1657 N N . ARG A 1 209 ? -21.732 0.672 5.679 1.00 92.12 209 ARG A N 1
ATOM 1658 C CA . ARG A 1 209 ? -21.693 -0.193 4.485 1.00 92.12 209 ARG A CA 1
ATOM 1659 C C . ARG A 1 209 ? -20.964 -1.525 4.690 1.00 92.12 209 ARG A C 1
ATOM 1661 O O . ARG A 1 209 ? -20.349 -2.030 3.750 1.00 92.12 209 ARG A O 1
ATOM 1668 N N . TYR A 1 210 ? -21.003 -2.057 5.908 1.00 93.38 210 TYR A N 1
ATOM 1669 C CA . TYR A 1 210 ? -20.573 -3.417 6.226 1.00 93.38 210 TYR A CA 1
ATOM 1670 C C . TYR A 1 210 ? -21.800 -4.348 6.335 1.00 93.38 210 TYR A C 1
ATOM 1672 O O . TYR A 1 210 ? -22.778 -3.946 6.964 1.00 93.38 210 TYR A O 1
ATOM 1680 N N . PRO A 1 211 ? -21.769 -5.574 5.781 1.00 93.38 211 PRO A N 1
ATOM 1681 C CA . PRO A 1 211 ? -20.689 -6.164 4.986 1.00 93.38 211 PRO A CA 1
ATOM 1682 C C . PRO A 1 211 ? -20.569 -5.510 3.601 1.00 93.38 211 PRO A C 1
ATOM 1684 O O . PRO A 1 211 ? -21.552 -5.050 3.021 1.00 93.38 211 PRO A O 1
ATOM 1687 N N . GLY A 1 212 ? -19.354 -5.453 3.052 1.00 91.88 212 GLY A N 1
ATOM 1688 C CA . GLY A 1 212 ? -19.130 -4.872 1.726 1.00 91.88 212 GLY A CA 1
ATOM 1689 C C . GLY A 1 212 ? -17.744 -4.270 1.507 1.00 91.88 212 GLY A C 1
ATOM 1690 O O . GLY A 1 212 ? -17.104 -3.748 2.414 1.00 91.88 212 GLY A O 1
ATOM 1691 N N . LYS A 1 213 ? -17.283 -4.278 0.251 1.00 94.50 213 LYS A N 1
ATOM 1692 C CA . LYS A 1 213 ? -15.916 -3.862 -0.124 1.00 94.50 213 LYS A CA 1
ATOM 1693 C C . LYS A 1 213 ? -15.559 -2.397 0.168 1.00 94.50 213 LYS A C 1
ATOM 1695 O O . LYS A 1 213 ? -14.392 -2.030 0.103 1.00 94.50 213 LYS A O 1
ATOM 1700 N N . THR A 1 214 ? -16.553 -1.547 0.436 1.00 92.88 214 THR A N 1
ATOM 1701 C CA . THR A 1 214 ? -16.370 -0.100 0.650 1.00 92.88 214 THR A CA 1
ATOM 1702 C C . THR A 1 214 ? -16.718 0.352 2.064 1.00 92.88 214 THR A C 1
ATOM 1704 O O . THR A 1 214 ? -17.006 1.541 2.247 1.00 92.88 214 THR A O 1
ATOM 1707 N N . PHE A 1 215 ? -16.775 -0.564 3.036 1.00 95.69 215 PHE A N 1
ATOM 1708 C CA . PHE A 1 215 ? -17.103 -0.171 4.400 1.00 95.69 215 PHE A CA 1
ATOM 1709 C C . PHE A 1 215 ? -16.041 0.774 4.976 1.00 95.69 215 PHE A C 1
ATOM 1711 O O . PHE A 1 215 ? -14.863 0.698 4.614 1.00 95.69 215 PHE A O 1
ATOM 1718 N N . GLY A 1 216 ? -16.468 1.678 5.851 1.00 94.25 216 GLY A N 1
ATOM 1719 C CA . GLY A 1 216 ? -15.584 2.519 6.660 1.00 94.25 216 GLY A CA 1
ATOM 1720 C C . GLY A 1 216 ? -15.828 2.292 8.146 1.00 94.25 216 GLY A C 1
ATOM 1721 O O . GLY A 1 216 ? -16.769 1.603 8.521 1.00 94.25 216 GLY A O 1
ATOM 1722 N N . TRP A 1 217 ? -14.995 2.874 8.999 1.00 94.31 217 TRP A N 1
ATOM 1723 C CA . TRP A 1 217 ? -15.223 2.829 10.442 1.00 94.31 217 TRP A CA 1
ATOM 1724 C C . TRP A 1 217 ? -16.166 3.939 10.903 1.00 94.31 217 TRP A C 1
ATOM 1726 O O . TRP A 1 217 ? -16.111 5.058 10.389 1.00 94.31 217 TRP A O 1
ATOM 1736 N N . THR A 1 218 ? -16.972 3.653 11.926 1.00 88.75 218 THR A N 1
ATOM 1737 C CA . THR A 1 218 ? -17.687 4.670 12.703 1.00 88.75 218 THR A CA 1
ATOM 1738 C C . THR A 1 218 ? -16.709 5.565 13.472 1.00 88.75 218 THR A C 1
ATOM 1740 O O . THR A 1 218 ? -15.496 5.346 13.503 1.00 88.75 218 THR A O 1
ATOM 1743 N N . ASN A 1 219 ? -17.245 6.556 14.186 1.00 83.12 219 ASN A N 1
ATOM 1744 C CA . ASN A 1 219 ? -16.463 7.416 15.066 1.00 83.12 219 ASN A CA 1
ATOM 1745 C C . ASN A 1 219 ? -15.650 6.621 16.100 1.00 83.12 219 ASN A C 1
ATOM 1747 O O . ASN A 1 219 ? -16.183 5.763 16.809 1.00 83.12 219 ASN A O 1
ATOM 1751 N N . ARG A 1 220 ? -14.362 6.969 16.221 1.00 88.31 220 ARG A N 1
ATOM 1752 C CA . ARG A 1 220 ? -13.425 6.396 17.198 1.00 88.31 220 ARG A CA 1
ATOM 1753 C C . ARG A 1 220 ? -13.913 6.598 18.627 1.00 88.31 220 ARG A C 1
ATOM 1755 O O . ARG A 1 220 ? -14.256 7.714 19.014 1.00 88.31 220 ARG A O 1
ATOM 1762 N N . ARG A 1 221 ? -13.832 5.543 19.439 1.00 86.38 221 ARG A N 1
ATOM 1763 C CA . ARG A 1 221 ? -14.136 5.571 20.879 1.00 86.38 221 ARG A CA 1
ATOM 1764 C C . ARG A 1 221 ? -12.931 5.110 21.691 1.00 86.38 221 ARG A C 1
ATOM 1766 O O . ARG A 1 221 ? -12.185 4.248 21.244 1.00 86.38 221 ARG A O 1
ATOM 1773 N N . LEU A 1 222 ? -12.723 5.687 22.870 1.00 86.25 222 LEU A N 1
ATOM 1774 C CA . LEU A 1 222 ? -11.687 5.247 23.809 1.00 86.25 222 LEU A CA 1
ATOM 1775 C C . LEU A 1 222 ? -12.273 4.165 24.708 1.00 86.25 222 LEU A C 1
ATOM 1777 O O . LEU A 1 222 ? -13.150 4.487 25.493 1.00 86.25 222 LEU A O 1
ATOM 1781 N N . ALA A 1 223 ? -11.801 2.922 24.601 1.00 85.94 223 ALA A N 1
ATOM 1782 C CA . ALA A 1 223 ? -12.191 1.848 25.517 1.00 85.94 223 ALA A CA 1
ATOM 1783 C C . ALA A 1 223 ? -11.445 1.961 26.847 1.00 85.94 223 ALA A C 1
ATOM 1785 O O . ALA A 1 223 ? -12.060 1.911 27.904 1.00 85.94 223 ALA A O 1
ATOM 1786 N N . TYR A 1 224 ? -10.130 2.168 26.781 1.00 85.56 224 TYR A N 1
ATOM 1787 C CA . TYR A 1 224 ? -9.282 2.357 27.951 1.00 85.56 224 TYR A CA 1
ATOM 1788 C C . TYR A 1 224 ? -8.476 3.633 27.792 1.00 85.56 224 TYR A C 1
ATOM 1790 O O . TYR A 1 224 ? -7.777 3.809 26.790 1.00 85.56 224 TYR A O 1
ATOM 1798 N N . GLN A 1 225 ? -8.573 4.504 28.790 1.00 88.25 225 GLN A N 1
ATOM 1799 C CA . GLN A 1 225 ? -7.796 5.726 28.885 1.00 88.25 225 GLN A CA 1
ATOM 1800 C C . GLN A 1 225 ? -6.823 5.604 30.053 1.00 88.25 225 GLN A C 1
ATOM 1802 O O . GLN A 1 225 ? -7.200 5.191 31.148 1.00 88.25 225 GLN A O 1
ATOM 1807 N N . VAL A 1 226 ? -5.570 5.951 29.792 1.00 85.38 226 VAL A N 1
ATOM 1808 C CA . VAL A 1 226 ? -4.545 6.121 30.814 1.00 85.38 226 VAL A CA 1
ATOM 1809 C C . VAL A 1 226 ? -4.898 7.308 31.700 1.00 85.38 226 VAL A C 1
ATOM 1811 O O . VAL A 1 226 ? -5.183 8.397 31.196 1.00 85.38 226 VAL A O 1
ATOM 1814 N N . THR A 1 227 ? -4.876 7.080 33.009 1.00 86.81 227 THR A N 1
ATOM 1815 C CA . THR A 1 227 ? -5.130 8.102 34.032 1.00 86.81 227 THR A CA 1
ATOM 1816 C C . THR A 1 227 ? -3.860 8.515 34.768 1.00 86.81 227 THR A C 1
ATOM 1818 O O . THR A 1 227 ? -3.807 9.622 35.294 1.00 86.81 227 THR A O 1
ATOM 1821 N N . GLU A 1 228 ? -2.827 7.668 34.762 1.00 84.19 228 GLU A N 1
ATOM 1822 C CA . GLU A 1 228 ? -1.543 7.911 35.432 1.00 84.19 228 GLU A CA 1
ATOM 1823 C C . GLU A 1 228 ? -0.369 7.808 34.440 1.00 84.19 228 GLU A C 1
ATOM 1825 O O . GLU A 1 228 ? -0.419 7.078 33.453 1.00 84.19 228 GLU A O 1
ATOM 1830 N N . ASN A 1 229 ? 0.714 8.556 34.664 1.00 84.31 229 ASN A N 1
ATOM 1831 C CA . ASN A 1 229 ? 1.779 8.708 33.662 1.00 84.31 229 ASN A CA 1
ATOM 1832 C C . ASN A 1 229 ? 2.549 7.413 33.338 1.00 84.31 229 ASN A C 1
ATOM 1834 O O . ASN A 1 229 ? 3.086 7.293 32.229 1.00 84.31 229 ASN A O 1
ATOM 1838 N N . ASP A 1 230 ? 2.612 6.463 34.267 1.00 84.88 230 ASP A N 1
ATOM 1839 C CA . ASP A 1 230 ? 3.311 5.182 34.129 1.00 84.88 230 ASP A CA 1
ATOM 1840 C C . ASP A 1 230 ? 2.410 4.043 33.623 1.00 84.88 230 ASP A C 1
ATOM 1842 O O . ASP A 1 230 ? 2.873 2.918 33.456 1.00 84.88 230 ASP A O 1
ATOM 1846 N N . GLU A 1 231 ? 1.140 4.321 33.322 1.00 87.75 231 GLU A N 1
ATOM 1847 C CA . GLU A 1 231 ? 0.223 3.320 32.788 1.00 87.75 231 GLU A CA 1
ATOM 1848 C C . GLU A 1 231 ? 0.365 3.176 31.274 1.00 87.75 231 GLU A C 1
ATOM 1850 O O . GLU A 1 231 ? 0.507 4.149 30.526 1.00 87.75 231 GLU A O 1
ATOM 1855 N N . THR A 1 232 ? 0.255 1.945 30.786 1.00 90.00 232 THR A N 1
ATOM 1856 C CA . THR A 1 232 ? 0.074 1.660 29.362 1.00 90.00 232 THR A CA 1
ATOM 1857 C C . THR A 1 232 ? -0.886 0.500 29.184 1.00 90.00 232 THR A C 1
ATOM 1859 O O . THR A 1 232 ? -0.743 -0.542 29.817 1.00 90.00 232 THR A O 1
ATOM 1862 N N . TYR A 1 233 ? -1.857 0.659 28.288 1.00 90.00 233 TYR A N 1
ATOM 1863 C CA . TYR A 1 233 ? -2.685 -0.454 27.848 1.00 90.00 233 TYR A CA 1
ATOM 1864 C C . TYR A 1 233 ? -2.117 -1.101 26.583 1.00 90.00 233 TYR A C 1
ATOM 1866 O O . TYR A 1 233 ? -1.698 -0.413 25.647 1.00 90.00 233 TYR A O 1
ATOM 1874 N N . MET A 1 234 ? -2.142 -2.430 26.552 1.00 90.62 234 MET A N 1
ATOM 1875 C CA . MET A 1 234 ? -1.654 -3.263 25.456 1.00 90.62 234 MET A CA 1
ATOM 1876 C C . MET A 1 234 ? -2.478 -4.547 25.306 1.00 90.62 234 MET A C 1
ATOM 1878 O O . MET A 1 234 ? -3.313 -4.862 26.154 1.00 90.62 234 MET A O 1
ATOM 1882 N N . GLN A 1 235 ? -2.223 -5.288 24.231 1.00 89.31 235 GLN A N 1
ATOM 1883 C CA . GLN A 1 235 ? -2.798 -6.595 23.919 1.00 89.31 235 GLN A CA 1
ATOM 1884 C C . GLN A 1 235 ? -4.330 -6.596 24.003 1.00 89.31 235 GLN A C 1
ATOM 1886 O O . GLN A 1 235 ? -4.908 -7.401 24.743 1.00 89.31 235 GLN A O 1
ATOM 1891 N N . PRO A 1 236 ? -5.024 -5.678 23.299 1.00 91.75 236 PRO A N 1
ATOM 1892 C CA . PRO A 1 236 ? -6.469 -5.663 23.346 1.00 91.75 236 PRO A CA 1
ATOM 1893 C C . PRO A 1 236 ? -7.020 -6.961 22.753 1.00 91.75 236 PRO A C 1
ATOM 1895 O O . PRO A 1 236 ? -6.530 -7.469 21.751 1.00 91.75 236 PRO A O 1
ATOM 1898 N N . THR A 1 237 ? -8.082 -7.477 23.351 1.00 90.94 237 THR A N 1
ATOM 1899 C CA . THR A 1 237 ? -8.911 -8.549 22.805 1.00 90.94 237 THR A CA 1
ATOM 1900 C C . THR A 1 237 ? -10.336 -8.038 22.736 1.00 90.94 237 THR A C 1
ATOM 1902 O O . THR A 1 237 ? -10.827 -7.469 23.709 1.00 90.94 237 THR A O 1
ATOM 1905 N N . ILE A 1 238 ? -10.995 -8.223 21.597 1.00 91.12 238 ILE A N 1
ATOM 1906 C CA . ILE A 1 238 ? -12.386 -7.828 21.400 1.00 91.12 238 ILE A CA 1
ATOM 1907 C C . ILE A 1 238 ? -13.236 -9.054 21.079 1.00 91.12 238 ILE A C 1
ATOM 1909 O O . ILE A 1 238 ? -12.744 -9.993 20.459 1.00 91.12 238 ILE A O 1
ATOM 1913 N N . SER A 1 239 ? -14.490 -9.045 21.525 1.00 91.88 239 SER A N 1
ATOM 1914 C CA . SER A 1 239 ? -15.497 -10.003 21.081 1.00 91.88 239 SER A CA 1
ATOM 1915 C C . SER A 1 239 ? -16.866 -9.345 20.934 1.00 91.88 239 SER A C 1
ATOM 1917 O O . SER A 1 239 ? -17.307 -8.616 21.826 1.00 91.88 239 SER A O 1
ATOM 1919 N N . ILE A 1 240 ? -17.536 -9.608 19.818 1.00 89.12 240 ILE A N 1
ATOM 1920 C CA . ILE A 1 240 ? -18.933 -9.275 19.569 1.00 89.12 240 ILE A CA 1
ATOM 1921 C C . ILE A 1 240 ? -19.773 -10.394 20.188 1.00 89.12 240 ILE A C 1
ATOM 1923 O O . ILE A 1 240 ? -19.650 -11.560 19.830 1.00 89.12 240 ILE A O 1
ATOM 1927 N N . THR A 1 241 ? -20.629 -10.049 21.147 1.00 85.50 241 THR A N 1
ATOM 1928 C CA . THR A 1 241 ? -21.509 -11.041 21.804 1.00 85.50 241 THR A CA 1
ATOM 1929 C C . THR A 1 241 ? -22.908 -11.077 21.221 1.00 85.50 241 THR A C 1
ATOM 1931 O O . THR A 1 241 ? -23.547 -12.123 21.198 1.00 85.50 241 THR A O 1
ATOM 1934 N N . ASN A 1 242 ? -23.395 -9.932 20.759 1.00 77.81 242 ASN A N 1
ATOM 1935 C CA . ASN A 1 242 ? -24.583 -9.793 19.932 1.00 77.81 242 ASN A CA 1
ATOM 1936 C C . ASN A 1 242 ? -24.462 -8.477 19.150 1.00 77.81 242 ASN A C 1
ATOM 1938 O O . ASN A 1 242 ? -23.552 -7.692 19.423 1.00 77.81 242 ASN A O 1
ATOM 1942 N N . ALA A 1 243 ? -25.391 -8.224 18.222 1.00 67.56 243 ALA A N 1
ATOM 1943 C CA . ALA A 1 243 ? -25.359 -7.064 17.321 1.00 67.56 243 ALA A CA 1
ATOM 1944 C C . ALA A 1 243 ? -25.115 -5.714 18.028 1.00 67.56 243 ALA A C 1
ATOM 1946 O O . ALA A 1 243 ? -24.567 -4.792 17.433 1.00 67.56 243 ALA A O 1
ATOM 1947 N N . ASN A 1 244 ? -25.474 -5.618 19.312 1.00 72.69 244 ASN A N 1
ATOM 1948 C CA . ASN A 1 244 ? -25.404 -4.383 20.077 1.00 72.69 244 ASN A CA 1
ATOM 1949 C C . ASN A 1 244 ? -24.397 -4.431 21.224 1.00 72.69 244 ASN A C 1
ATOM 1951 O O . ASN A 1 244 ? -24.363 -3.484 21.996 1.00 72.69 244 ASN A O 1
ATOM 1955 N N . ASN A 1 245 ? -23.608 -5.491 21.414 1.00 82.62 245 ASN A N 1
ATOM 1956 C CA . ASN A 1 245 ? -22.695 -5.567 22.555 1.00 82.62 245 ASN A CA 1
ATOM 1957 C C . ASN A 1 245 ? -21.331 -6.123 22.177 1.00 82.62 245 ASN A C 1
ATOM 1959 O O . ASN A 1 245 ? -21.198 -7.261 21.716 1.00 82.62 245 ASN A O 1
ATOM 1963 N N . ILE A 1 246 ? -20.313 -5.333 22.501 1.00 86.75 246 ILE A N 1
ATOM 1964 C CA . ILE A 1 246 ? -18.912 -5.709 22.400 1.00 86.75 246 ILE A CA 1
ATOM 1965 C C . ILE A 1 246 ? -18.294 -5.811 23.789 1.00 86.75 246 ILE A C 1
ATOM 1967 O O . ILE A 1 246 ? -18.597 -5.046 24.707 1.00 86.75 246 ILE A O 1
ATOM 1971 N N . TRP A 1 247 ? -17.375 -6.751 23.925 1.00 88.62 247 TRP A N 1
ATOM 1972 C CA . TRP A 1 247 ? -16.483 -6.852 25.062 1.00 88.62 247 TRP A CA 1
ATOM 1973 C C . TRP A 1 247 ? -15.087 -6.510 24.614 1.00 88.62 247 TRP A C 1
ATOM 1975 O O . TRP A 1 247 ? -14.618 -7.039 23.613 1.00 88.62 247 TRP A O 1
ATOM 1985 N N . VAL A 1 248 ? -14.416 -5.669 25.387 1.00 88.56 248 VAL A N 1
ATOM 1986 C CA . VAL A 1 248 ? -12.997 -5.395 25.201 1.00 88.56 248 VAL A CA 1
ATOM 1987 C C . VAL A 1 248 ? -12.288 -5.790 26.479 1.00 88.56 248 VAL A C 1
ATOM 1989 O O . VAL A 1 248 ? -12.719 -5.421 27.570 1.00 88.56 248 VAL A O 1
ATOM 1992 N N . ALA A 1 249 ? -11.219 -6.557 26.343 1.00 89.00 249 ALA A N 1
ATOM 1993 C CA . ALA A 1 249 ? -10.258 -6.803 27.399 1.00 89.00 249 ALA A CA 1
ATOM 1994 C C . ALA A 1 249 ? -8.903 -6.242 26.976 1.00 89.00 249 ALA A C 1
ATOM 1996 O O . ALA A 1 249 ? -8.593 -6.218 25.788 1.00 89.00 249 ALA A O 1
ATOM 1997 N N . ALA A 1 250 ? -8.107 -5.779 27.930 1.00 89.06 250 ALA A N 1
ATOM 1998 C CA . ALA A 1 250 ? -6.752 -5.319 27.666 1.00 89.06 250 ALA A CA 1
ATOM 1999 C C . ALA A 1 250 ? -5.850 -5.566 28.873 1.00 89.06 250 ALA A C 1
ATOM 2001 O O . ALA A 1 250 ? -6.306 -5.647 30.021 1.00 89.06 250 ALA A O 1
ATOM 2002 N N . THR A 1 251 ? -4.559 -5.648 28.590 1.00 87.81 251 THR A N 1
ATOM 2003 C CA . THR A 1 251 ? -3.496 -5.719 29.579 1.00 87.81 251 THR A CA 1
ATOM 2004 C C . THR A 1 251 ? -3.091 -4.297 29.958 1.00 87.81 251 THR A C 1
ATOM 2006 O O . THR A 1 251 ? -2.620 -3.538 29.116 1.00 87.81 251 THR A O 1
ATOM 2009 N N . LYS A 1 252 ? -3.287 -3.923 31.223 1.00 87.38 252 LYS A N 1
ATOM 2010 C CA . LYS A 1 252 ? -2.779 -2.685 31.818 1.00 87.38 252 LYS A CA 1
ATOM 2011 C C . LYS A 1 252 ? -1.426 -2.977 32.458 1.00 87.38 252 LYS A C 1
ATOM 2013 O O . LYS A 1 252 ? -1.357 -3.700 33.453 1.00 87.38 252 LYS A O 1
ATOM 2018 N N . GLU A 1 253 ? -0.375 -2.417 31.887 1.00 85.38 253 GLU A N 1
ATOM 2019 C CA . GLU A 1 253 ? 0.962 -2.396 32.465 1.00 85.38 253 GLU A CA 1
ATOM 2020 C C . GLU A 1 253 ? 1.103 -1.158 33.355 1.00 85.38 253 GLU A C 1
ATOM 2022 O O . GLU A 1 253 ? 0.749 -0.047 32.950 1.00 85.38 253 GLU A O 1
ATOM 2027 N N . VAL A 1 254 ? 1.570 -1.378 34.582 1.00 85.31 254 VAL A N 1
ATOM 2028 C CA . VAL A 1 254 ? 1.933 -0.352 35.566 1.00 85.31 254 VAL A CA 1
ATOM 2029 C C . VAL A 1 254 ? 3.262 -0.730 36.203 1.00 85.31 254 VAL A C 1
ATOM 2031 O O . VAL A 1 254 ? 3.634 -1.903 36.210 1.00 85.31 254 VAL A O 1
ATOM 2034 N N . THR A 1 255 ? 3.947 0.221 36.839 1.00 81.44 255 THR A N 1
ATOM 2035 C CA . THR A 1 255 ? 5.229 -0.047 37.525 1.00 81.44 255 THR A CA 1
ATOM 2036 C C . THR A 1 255 ? 5.133 -1.177 38.568 1.00 81.44 255 THR A C 1
ATOM 2038 O O . THR A 1 255 ? 6.114 -1.859 38.867 1.00 81.44 255 THR A O 1
ATOM 2041 N N . SER A 1 256 ? 3.934 -1.390 39.123 1.00 72.88 256 SER A N 1
ATOM 2042 C CA . SER A 1 256 ? 3.634 -2.414 40.133 1.00 72.88 256 SER A CA 1
ATOM 2043 C C . SER A 1 256 ? 3.214 -3.785 39.574 1.00 72.88 256 SER A C 1
ATOM 2045 O O . SER A 1 256 ? 2.904 -4.679 40.363 1.00 72.88 256 SER A O 1
ATOM 2047 N N . GLY A 1 257 ? 3.176 -3.967 38.247 1.00 79.00 257 GLY A N 1
ATOM 2048 C CA . GLY A 1 257 ? 2.875 -5.244 37.594 1.00 79.00 257 GLY A CA 1
ATOM 2049 C C . GLY A 1 257 ? 1.839 -5.157 36.469 1.00 79.00 257 GLY A C 1
ATOM 2050 O O . GLY A 1 257 ? 1.533 -4.092 35.937 1.00 79.00 257 GLY A O 1
ATOM 2051 N N . ILE A 1 258 ? 1.275 -6.313 36.111 1.00 75.38 258 ILE A N 1
ATOM 2052 C CA . ILE A 1 258 ? 0.355 -6.473 34.978 1.00 75.38 258 ILE A CA 1
ATOM 2053 C C . ILE A 1 258 ? -1.067 -6.762 35.481 1.00 75.38 258 ILE A C 1
ATOM 2055 O O . ILE A 1 258 ? -1.278 -7.643 36.318 1.00 75.38 258 ILE A O 1
ATOM 2059 N N . ARG A 1 259 ? -2.072 -6.042 34.960 1.00 77.69 259 ARG A N 1
ATOM 2060 C CA . ARG A 1 259 ? -3.495 -6.238 35.299 1.00 77.69 259 ARG A CA 1
ATOM 2061 C C . ARG A 1 259 ? -4.331 -6.488 34.048 1.00 77.69 259 ARG A C 1
ATOM 2063 O O . ARG A 1 259 ? -4.225 -5.745 33.082 1.00 77.69 259 ARG A O 1
ATOM 2070 N N . ILE A 1 260 ? -5.225 -7.475 34.090 1.00 75.94 260 ILE A N 1
ATOM 2071 C CA . ILE A 1 260 ? -6.210 -7.702 33.021 1.00 75.94 260 ILE A CA 1
ATOM 2072 C C . ILE A 1 260 ? -7.509 -6.990 33.398 1.00 75.94 260 ILE A C 1
ATOM 2074 O O . ILE A 1 260 ? -8.087 -7.249 34.461 1.00 75.94 260 ILE A O 1
ATOM 2078 N N . GLN A 1 261 ? -7.971 -6.099 32.526 1.00 77.38 261 GLN A N 1
ATOM 2079 C CA . GLN A 1 261 ? -9.241 -5.395 32.679 1.00 77.38 261 GLN A CA 1
ATOM 2080 C C . GLN A 1 261 ? -10.203 -5.779 31.560 1.00 77.38 261 GLN A C 1
ATOM 2082 O O . GLN A 1 261 ? -9.771 -6.074 30.449 1.00 77.38 261 GLN A O 1
ATOM 2087 N N . LYS A 1 262 ? -11.508 -5.732 31.851 1.00 77.62 262 LYS A N 1
ATOM 2088 C CA . LYS A 1 262 ? -12.588 -5.929 30.873 1.00 77.62 262 LYS A CA 1
ATOM 2089 C C . LYS A 1 262 ? -13.601 -4.796 30.967 1.00 77.62 262 LYS A C 1
ATOM 2091 O O . LYS A 1 262 ? -13.944 -4.371 32.073 1.00 77.62 262 LYS A O 1
ATOM 2096 N N . ILE A 1 263 ? -14.104 -4.363 29.822 1.00 74.94 263 ILE A N 1
ATOM 2097 C CA . ILE A 1 263 ? -15.201 -3.412 29.692 1.00 74.94 263 ILE A CA 1
ATOM 2098 C C . ILE A 1 263 ? -16.256 -4.006 28.755 1.00 74.94 263 ILE A C 1
ATOM 2100 O O . ILE A 1 263 ? -15.932 -4.652 27.756 1.00 74.94 263 ILE A O 1
ATOM 2104 N N . THR A 1 264 ? -17.524 -3.789 29.102 1.00 73.88 264 THR A N 1
ATOM 2105 C CA . THR A 1 264 ? -18.668 -4.038 28.219 1.00 73.88 264 THR A CA 1
ATOM 2106 C C . THR A 1 264 ? -19.037 -2.728 27.558 1.00 73.88 264 THR A C 1
ATOM 2108 O O . THR A 1 264 ? -19.125 -1.704 28.240 1.00 73.88 264 THR A O 1
ATOM 2111 N N . ALA A 1 265 ? -19.276 -2.764 26.257 1.00 66.06 265 ALA A N 1
ATOM 2112 C CA . ALA A 1 265 ? -19.762 -1.623 25.514 1.00 66.06 265 ALA A CA 1
ATOM 2113 C C . ALA A 1 265 ? -21.025 -2.007 24.751 1.00 66.06 265 ALA A C 1
ATOM 2115 O O . ALA A 1 265 ? -21.011 -2.957 23.969 1.00 66.06 265 ALA A O 1
ATOM 2116 N N . THR A 1 266 ? -22.101 -1.254 24.958 1.00 71.19 266 THR A N 1
ATOM 2117 C CA . THR A 1 266 ? -23.311 -1.388 24.144 1.00 71.19 266 THR A CA 1
ATOM 2118 C C . THR A 1 266 ? -23.211 -0.438 22.955 1.00 71.19 266 THR A C 1
ATOM 2120 O O . THR A 1 266 ? -22.978 0.754 23.151 1.00 71.19 266 THR A O 1
ATOM 2123 N N . ILE A 1 267 ? -23.367 -0.961 21.741 1.00 62.69 267 ILE A N 1
ATOM 2124 C CA . ILE A 1 267 ? -23.539 -0.232 20.484 1.00 62.69 267 ILE A CA 1
ATOM 2125 C C . ILE A 1 267 ? -25.053 -0.019 20.320 1.00 62.69 267 ILE A C 1
ATOM 2127 O O . ILE A 1 267 ? -25.768 -0.968 19.999 1.00 62.69 267 ILE A O 1
ATOM 2131 N N . PRO A 1 268 ? -25.603 1.172 20.600 1.00 55.75 268 PRO A N 1
ATOM 2132 C CA . PRO A 1 268 ? -27.025 1.413 20.420 1.00 55.75 268 PRO A CA 1
ATOM 2133 C C . PRO A 1 268 ? -27.326 1.498 18.922 1.00 55.75 268 PRO A C 1
ATOM 2135 O O . PRO A 1 268 ? -26.663 2.252 18.210 1.00 55.75 268 PRO A O 1
ATOM 2138 N N . ASN A 1 269 ? -28.350 0.773 18.464 1.00 54.62 269 ASN A N 1
ATOM 2139 C CA . ASN A 1 269 ? -28.887 0.878 17.104 1.00 54.62 269 ASN A CA 1
ATOM 2140 C C . ASN A 1 269 ? -29.067 2.355 16.703 1.00 54.62 269 ASN A C 1
ATOM 2142 O O . ASN A 1 269 ? -29.907 3.057 17.272 1.00 54.62 269 ASN A O 1
ATOM 2146 N N . GLY A 1 270 ? -28.260 2.822 15.749 1.00 46.22 270 GLY A N 1
ATOM 2147 C CA . GLY A 1 270 ? -28.389 4.136 15.120 1.00 46.22 270 GLY A CA 1
ATOM 2148 C C . GLY A 1 270 ? -28.088 5.353 15.990 1.00 46.22 270 GLY A C 1
ATOM 2149 O O . GLY A 1 270 ? -28.504 6.462 15.649 1.00 46.22 270 GLY A O 1
ATOM 2150 N N . LYS A 1 271 ? -27.376 5.202 17.118 1.00 42.19 271 LYS A N 1
ATOM 2151 C CA . LYS A 1 271 ? -26.856 6.358 17.865 1.00 42.19 271 LYS A CA 1
ATOM 2152 C C . LYS A 1 271 ? -25.395 6.168 18.235 1.00 42.19 271 LYS A C 1
ATOM 2154 O O . LYS A 1 271 ? -25.009 5.192 18.863 1.00 42.19 271 LYS A O 1
ATOM 2159 N N . ASP A 1 272 ? -24.626 7.197 17.904 1.00 43.66 272 ASP A N 1
ATOM 2160 C CA . ASP A 1 272 ? -23.193 7.440 18.099 1.00 43.66 272 ASP A CA 1
ATOM 2161 C C . ASP A 1 272 ? -22.710 7.391 19.577 1.00 43.66 272 ASP A C 1
ATOM 2163 O O . ASP A 1 272 ? -21.928 8.230 20.027 1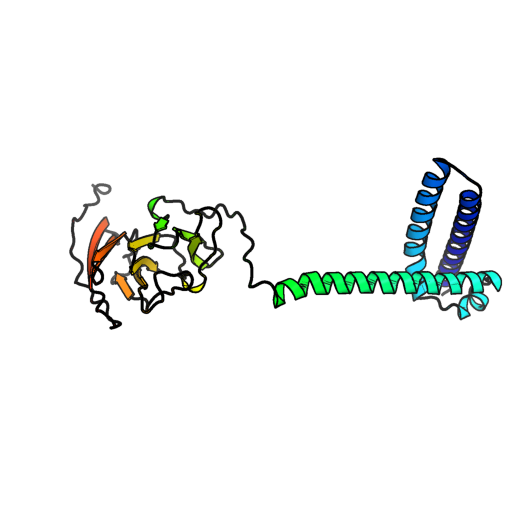.00 43.66 272 ASP A O 1
ATOM 2167 N N . LYS A 1 273 ? -23.187 6.461 20.407 1.00 44.16 273 LYS A N 1
ATOM 2168 C CA . LYS A 1 273 ? -22.841 6.385 21.831 1.00 44.16 273 LYS A CA 1
ATOM 2169 C C . LYS A 1 273 ? -22.565 4.955 22.258 1.00 44.16 273 LYS A C 1
ATOM 2171 O O . LYS A 1 273 ? -23.430 4.284 22.797 1.00 44.16 273 LYS A O 1
ATOM 2176 N N . VAL A 1 274 ? -21.316 4.532 22.107 1.00 50.59 274 VAL A N 1
ATOM 2177 C CA . VAL A 1 274 ? -20.809 3.383 22.856 1.00 50.59 274 VAL A CA 1
ATOM 2178 C C . VAL A 1 274 ? -20.725 3.781 24.333 1.00 50.59 274 VAL A C 1
ATOM 2180 O O . VAL A 1 274 ? -19.928 4.650 24.687 1.00 50.59 274 VAL A O 1
ATOM 2183 N N . VAL A 1 275 ? -21.566 3.189 25.185 1.00 55.16 275 VAL A N 1
ATOM 2184 C CA . VAL A 1 275 ? -21.509 3.396 26.642 1.00 55.16 275 VAL A CA 1
ATOM 2185 C C . VAL A 1 275 ? -20.640 2.302 27.237 1.00 55.16 275 VAL A C 1
ATOM 2187 O O . VAL A 1 275 ? -20.987 1.125 27.175 1.00 55.16 275 VAL A O 1
ATOM 2190 N N . LEU A 1 276 ? -19.496 2.699 27.784 1.00 56.59 276 LEU A N 1
ATOM 2191 C CA . LEU A 1 276 ? -18.538 1.792 28.402 1.00 56.59 276 LEU A CA 1
ATOM 2192 C C . LEU A 1 276 ? -18.873 1.628 29.883 1.00 56.59 276 LEU A C 1
ATOM 2194 O O . LEU A 1 276 ? -18.992 2.612 30.613 1.00 56.59 276 LEU A O 1
ATOM 2198 N N . SER A 1 277 ? -19.008 0.384 30.335 1.00 60.97 277 SER A N 1
ATOM 2199 C CA . SER A 1 277 ? -19.085 0.082 31.764 1.00 60.97 277 SER A CA 1
ATOM 2200 C C . SER A 1 277 ? -17.754 0.397 32.457 1.00 60.97 277 SER A C 1
ATOM 2202 O O . SER A 1 277 ? -16.696 0.242 31.848 1.00 60.97 277 SER A O 1
ATOM 2204 N N . ALA A 1 278 ? -17.780 0.729 33.752 1.00 60.75 278 ALA A N 1
ATOM 2205 C CA . ALA A 1 278 ? -16.553 0.833 34.544 1.00 60.75 278 ALA A CA 1
ATOM 2206 C C . ALA A 1 278 ? -15.708 -0.461 34.435 1.00 60.75 278 ALA A C 1
ATOM 2208 O O . ALA A 1 278 ? -16.288 -1.557 34.396 1.00 60.75 278 ALA A O 1
ATOM 2209 N N . PRO A 1 279 ? -14.364 -0.369 34.385 1.00 59.75 279 PRO A N 1
ATOM 2210 C CA . PRO A 1 279 ? -13.505 -1.542 34.278 1.00 59.75 279 PRO A CA 1
ATOM 2211 C C . PRO A 1 279 ? -13.723 -2.481 35.465 1.00 59.75 279 PRO A C 1
ATOM 2213 O O . PRO A 1 279 ? -13.646 -2.058 36.619 1.00 59.75 279 PRO A O 1
ATOM 2216 N N . LYS A 1 280 ? -13.947 -3.770 35.196 1.00 64.00 280 LYS A N 1
ATOM 2217 C CA . LYS A 1 280 ? -13.921 -4.808 36.237 1.00 64.00 280 LYS A CA 1
ATOM 2218 C C . LYS A 1 280 ? -12.573 -5.531 36.198 1.00 64.00 280 LYS A C 1
ATOM 2220 O O . LYS A 1 280 ? -12.124 -5.948 35.128 1.00 64.00 280 LYS A O 1
ATOM 2225 N N . TYR A 1 281 ? -11.927 -5.663 37.356 1.00 59.34 281 TYR A N 1
ATOM 2226 C CA . TYR A 1 281 ? -10.669 -6.397 37.508 1.00 59.34 281 TYR A CA 1
ATOM 2227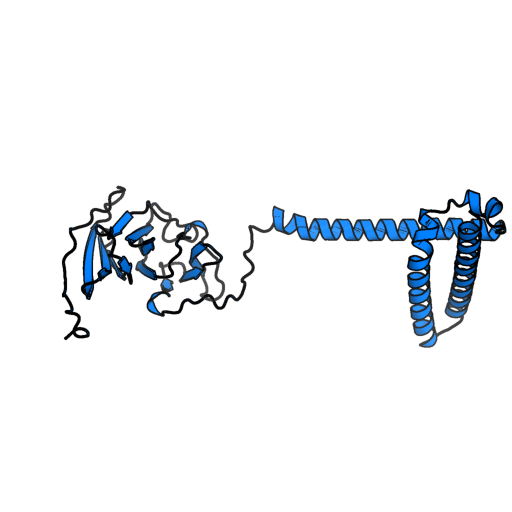 C C . TYR A 1 281 ? -10.949 -7.898 37.607 1.00 59.34 281 TYR A C 1
ATOM 2229 O O . TYR A 1 281 ? -11.745 -8.316 38.443 1.00 59.34 281 TYR A O 1
ATOM 2237 N N . PHE A 1 282 ? -10.288 -8.703 36.771 1.00 53.81 282 PHE A N 1
ATOM 2238 C CA . PHE A 1 282 ? -10.433 -10.164 36.810 1.00 53.81 282 PHE A CA 1
ATOM 2239 C C . PHE A 1 282 ? -9.461 -10.821 37.788 1.00 53.81 282 PHE A C 1
ATOM 2241 O O . PHE A 1 282 ? -9.838 -11.737 38.514 1.00 53.81 282 PHE A O 1
ATOM 2248 N N . LYS A 1 283 ? -8.200 -10.373 37.802 1.00 57.09 283 LYS A N 1
ATOM 2249 C CA . LYS A 1 283 ? -7.140 -10.926 38.651 1.00 57.09 283 LYS A CA 1
ATOM 2250 C C . LYS A 1 283 ? -5.946 -9.970 38.666 1.00 57.09 283 LYS A C 1
ATOM 2252 O O . LYS A 1 283 ? -5.522 -9.515 37.604 1.00 57.09 283 LYS A O 1
ATOM 2257 N N . GLN A 1 284 ? -5.402 -9.667 39.843 1.00 53.97 284 GLN A N 1
ATOM 2258 C CA . GLN A 1 284 ? -4.104 -9.000 39.972 1.00 53.97 284 GLN A CA 1
ATOM 2259 C C . GLN A 1 284 ? -3.037 -10.088 40.088 1.00 53.97 284 GLN A C 1
ATOM 2261 O O . GLN A 1 284 ? -3.061 -10.872 41.035 1.00 53.97 284 GLN A O 1
ATOM 2266 N N . MET A 1 285 ? -2.127 -10.172 39.118 1.00 52.62 285 MET A N 1
ATOM 2267 C CA . MET A 1 285 ? -0.945 -11.020 39.256 1.00 52.62 285 MET A CA 1
ATOM 2268 C C . MET A 1 285 ? 0.111 -10.207 39.999 1.00 52.62 285 MET A C 1
ATOM 2270 O O . MET A 1 285 ? 0.510 -9.138 39.542 1.00 52.62 285 MET A O 1
ATOM 2274 N N . LYS A 1 286 ? 0.484 -10.663 41.197 1.00 61.12 286 LYS A N 1
ATOM 2275 C CA . LYS A 1 286 ? 1.542 -10.031 41.987 1.00 61.12 286 LYS A CA 1
ATOM 2276 C C . LYS A 1 286 ? 2.870 -10.337 41.297 1.00 61.12 286 LYS A C 1
ATOM 2278 O O . LYS A 1 286 ? 3.122 -11.494 40.975 1.00 61.12 286 LYS A O 1
ATOM 2283 N N . ASP A 1 287 ? 3.677 -9.313 41.045 1.00 55.66 287 ASP A N 1
ATOM 2284 C CA . ASP A 1 287 ? 5.026 -9.497 40.517 1.00 55.66 287 ASP A CA 1
ATOM 2285 C C . ASP A 1 287 ? 5.879 -10.211 41.577 1.00 55.66 287 ASP A C 1
ATOM 2287 O O . ASP A 1 287 ? 6.158 -9.654 42.639 1.00 55.66 287 ASP A O 1
ATOM 2291 N N . THR A 1 288 ? 6.228 -11.472 41.323 1.00 60.38 288 THR A N 1
ATOM 2292 C CA . THR A 1 288 ? 7.074 -12.281 42.210 1.00 60.38 288 THR A CA 1
ATOM 2293 C C . THR A 1 288 ? 8.561 -12.135 41.895 1.00 60.38 288 THR A C 1
ATOM 2295 O O . THR A 1 288 ? 9.370 -12.747 42.578 1.00 60.38 288 THR A O 1
ATOM 2298 N N . SER A 1 289 ? 8.948 -11.343 40.886 1.00 53.28 289 SER A N 1
ATOM 2299 C CA . SER A 1 289 ? 10.359 -11.165 40.503 1.00 53.28 289 SER A CA 1
ATOM 2300 C C . SER A 1 289 ? 11.138 -10.208 41.416 1.00 53.28 289 SER A C 1
ATOM 2302 O O . SER A 1 289 ? 12.351 -10.079 41.276 1.00 53.28 289 SER A O 1
ATOM 2304 N N . LYS A 1 290 ? 10.451 -9.553 42.363 1.00 52.16 290 LYS A N 1
ATOM 2305 C CA . LYS A 1 290 ? 11.028 -8.622 43.351 1.00 52.16 290 LYS A CA 1
ATOM 2306 C C . LYS A 1 290 ? 10.948 -9.129 44.802 1.00 52.16 290 LYS A C 1
ATOM 2308 O O . LYS A 1 290 ? 10.982 -8.307 45.717 1.00 52.16 290 LYS A O 1
ATOM 2313 N N . ALA A 1 291 ? 10.774 -10.436 45.007 1.00 47.41 291 ALA A N 1
ATOM 2314 C CA . ALA A 1 291 ? 10.784 -11.070 46.329 1.00 47.41 291 ALA A CA 1
ATOM 2315 C C . ALA A 1 291 ? 12.160 -11.661 46.648 1.00 47.41 291 ALA A C 1
ATOM 2317 O O . ALA A 1 291 ? 12.764 -12.246 45.722 1.00 47.41 291 ALA A O 1
#

Foldseek 3Di:
DVVVLVVLLVLLVVLLVLVVVLVVLVVVLVVDDDPVNVVSVVVSVVSLVVSLVSCVVVLVPDDLVCCCPSRVDDPVSSVVVVVVSVVSVVVVVVVVVVVVVVVCCVPVCCVPPPPPPPDPPPPPACPVDPQLWDWDDLPQWIKIWFADVVLQGIWMWIDRVVPDIDTQPQAGDHAPDSFKHWDHYNFKIKIWGFHPQFIKIWMWGVVQVPPDSHGHTDDIDTQGDDPDPQKGWGNWYWDDPDPFKMKIWIWIDGPQGIWIWIWIWGRPVPDPDTDIDDIDTDDDDGPPVVD